Protein AF-A0AA85FGH3-F1 (afdb_monomer_lite)

Sequence (351 aa):
MSTFNAGPANTGAAPYVEIIYIFQISVELTAGKIREMMANAQRAIAQRKFELGLTENGAANGLNFPPGVIPDTETVDKMRRAAQLQAQINARLNSGILSSHSVNSDSRKSKDIPNVIFDEEGKTIDASTGEEIQLTHYTPTLKANLRAKRAQQFKEVLQTTTQKKPQKSSVSTIFFDPRLRVKAASRPKRQLSFHEPGKFVKMAQRMRTKFQLQILQESVAQAVRKTGIASAAKLSTIQPKRSIDETDIPLLEWWDAYILKEGVTSYSTLDELAIHGLPVSAAVNKAWITCLVEHPVKLKPPTDLSKPPEIPLLLTKKERKKLRRQNRQEAQREKQEKVRLGLMPPPEPKR

Radius of gyration: 46.59 Å; chains: 1; bounding box: 88×98×169 Å

pLDDT: mean 73.02, std 18.47, range [30.92, 98.19]

InterPro domains:
  IPR013881 Pre-mRNA-splicing factor 3 domain [PF08572] (175-350)
  IPR027104 U4/U6 small nuclear ribonucleoprotein Prp3 [PTHR14212] (31-350)

Organism: NCBI:txid6188

Secondary structure (DSSP, 8-state):
------------------------------HHHHHHHHHHHHHHHHHHHHHTT--SSS-STT--PPTT----HHHHHHHHHHHHHHHHHHHHHHTTTT-------------PPP-EEE-TT--EEETTT--B----PPP---HHHHHHHHHHHHHHHHHHHHS-----PPP--TT--TT-------PPP----PPPTTHHHHHHHHHHHHHHHHHHHHHHHHHHHHHT-HHHHHHHH--------TT---SS-TTHHHHBPTT--STHHHHHHHHTT--GGGTB-TTT--S-------PPPTT--SS------PPPHHHHHHHHHHHHHHHHHHHHHHHHTTSSPPPPPP-

Structure (mmCIF, N/CA/C/O backbone):
data_AF-A0AA85FGH3-F1
#
_entry.id   AF-A0AA85FGH3-F1
#
loop_
_atom_site.group_PDB
_atom_site.id
_atom_site.type_symbol
_atom_site.label_atom_id
_atom_site.label_alt_id
_atom_site.label_comp_id
_atom_site.label_asym_id
_atom_site.label_entity_id
_atom_site.label_seq_id
_atom_site.pdbx_PDB_ins_code
_atom_site.Cartn_x
_atom_site.Cartn_y
_atom_site.Cartn_z
_atom_site.occupancy
_atom_site.B_iso_or_equiv
_atom_site.auth_seq_id
_atom_site.auth_comp_id
_atom_site.auth_asym_id
_atom_site.auth_atom_id
_atom_site.pdbx_PDB_model_num
ATOM 1 N N . MET A 1 1 ? -26.723 -19.462 -97.811 1.00 38.94 1 MET A N 1
ATOM 2 C CA . MET A 1 1 ? -25.600 -20.385 -98.095 1.00 38.94 1 MET A CA 1
ATOM 3 C C . MET A 1 1 ? -24.595 -20.202 -96.968 1.00 38.94 1 MET A C 1
ATOM 5 O O . MET A 1 1 ? -24.360 -19.057 -96.633 1.00 38.94 1 MET A O 1
ATOM 9 N N . SER A 1 2 ? -23.979 -21.171 -96.307 1.00 40.09 2 SER A N 1
ATOM 10 C CA . SER A 1 2 ? -24.056 -22.631 -96.236 1.00 40.09 2 SER A CA 1
ATOM 11 C C . SER A 1 2 ? -23.051 -23.007 -95.122 1.00 40.09 2 SER A C 1
ATOM 13 O O . SER A 1 2 ? -21.977 -22.421 -95.126 1.00 40.09 2 SER A O 1
ATOM 15 N N . THR A 1 3 ? -23.403 -23.914 -94.194 1.00 40.12 3 THR A N 1
ATOM 16 C CA . THR A 1 3 ? -22.533 -24.925 -93.512 1.00 40.12 3 THR A CA 1
ATOM 17 C C . THR A 1 3 ? -21.157 -24.487 -92.938 1.00 40.12 3 THR A C 1
ATOM 19 O O . THR A 1 3 ? -20.276 -24.093 -93.691 1.00 40.12 3 THR A O 1
ATOM 22 N N . PHE A 1 4 ? -20.908 -24.504 -91.610 1.00 32.88 4 PHE A N 1
ATOM 23 C CA . PHE A 1 4 ? -20.387 -25.649 -90.793 1.00 32.88 4 PHE A CA 1
ATOM 24 C C . PHE A 1 4 ? -19.254 -26.436 -91.507 1.00 32.88 4 PHE A C 1
ATOM 26 O O . PHE A 1 4 ? -19.460 -26.838 -92.641 1.00 32.88 4 PHE A O 1
ATOM 33 N N . ASN A 1 5 ? -18.083 -26.802 -90.961 1.00 34.75 5 ASN A N 1
ATOM 34 C CA . ASN A 1 5 ? -17.530 -26.921 -89.602 1.00 34.75 5 ASN A CA 1
ATOM 35 C C . ASN A 1 5 ? -16.044 -27.364 -89.720 1.00 34.75 5 ASN A C 1
ATOM 37 O O . ASN A 1 5 ? -15.745 -28.064 -90.685 1.00 34.75 5 ASN A O 1
ATOM 41 N N . ALA A 1 6 ? -15.181 -27.052 -88.738 1.00 38.12 6 ALA A N 1
ATOM 42 C CA . ALA A 1 6 ? -14.129 -27.929 -88.162 1.00 38.12 6 ALA A CA 1
ATOM 43 C C . ALA A 1 6 ? -13.087 -27.113 -87.351 1.00 38.12 6 ALA A C 1
ATOM 45 O O . ALA A 1 6 ? -12.357 -26.303 -87.914 1.00 38.12 6 ALA A O 1
ATOM 46 N N . GLY A 1 7 ? -13.014 -27.337 -86.029 1.00 30.92 7 GLY A N 1
ATOM 47 C CA . GLY A 1 7 ? -11.908 -26.893 -85.147 1.00 30.92 7 GLY A CA 1
ATOM 48 C C . GLY A 1 7 ? -10.750 -27.912 -85.120 1.00 30.92 7 GLY A C 1
ATOM 49 O O . GLY A 1 7 ? -10.621 -28.662 -86.087 1.00 30.92 7 GLY A O 1
ATOM 50 N N . PRO A 1 8 ? -9.988 -28.087 -84.011 1.00 51.00 8 PRO A N 1
ATOM 51 C CA . PRO A 1 8 ? -9.833 -27.258 -82.799 1.00 51.00 8 PRO A CA 1
ATOM 52 C C . PRO A 1 8 ? -8.348 -27.074 -82.351 1.00 51.00 8 PRO A C 1
ATOM 54 O O . PRO A 1 8 ? -7.485 -27.848 -82.747 1.00 51.00 8 PRO A O 1
ATOM 57 N N . ALA A 1 9 ? -8.043 -26.130 -81.445 1.00 35.75 9 ALA A N 1
ATOM 58 C CA . ALA A 1 9 ? -6.884 -26.231 -80.531 1.00 35.75 9 ALA A CA 1
ATOM 59 C C . ALA A 1 9 ? -6.948 -25.218 -79.366 1.00 35.75 9 ALA A C 1
ATOM 61 O O . ALA A 1 9 ? -6.673 -24.035 -79.518 1.00 35.75 9 ALA A O 1
ATOM 62 N N . ASN A 1 10 ? -7.337 -25.743 -78.203 1.00 32.22 10 ASN A N 1
ATOM 63 C CA . ASN A 1 10 ? -6.805 -25.514 -76.855 1.00 32.22 10 ASN A CA 1
ATOM 64 C C . ASN A 1 10 ? -5.870 -24.302 -76.608 1.00 32.22 10 ASN A C 1
ATOM 66 O O . ASN A 1 10 ? -4.744 -24.295 -77.089 1.00 32.22 10 ASN A O 1
ATOM 70 N N . THR A 1 11 ? -6.287 -23.355 -75.758 1.00 36.00 11 THR A N 1
ATOM 71 C CA . THR A 1 11 ? -5.511 -22.807 -74.617 1.00 36.00 11 THR A CA 1
ATOM 72 C C . THR A 1 11 ? -6.302 -21.695 -73.911 1.00 36.00 11 THR A C 1
ATOM 74 O O . THR A 1 11 ? -6.827 -20.795 -74.555 1.00 36.00 11 THR A O 1
ATOM 77 N N . GLY A 1 12 ? -6.315 -21.717 -72.573 1.00 31.41 12 GLY A N 1
ATOM 78 C CA . GLY A 1 12 ? -6.372 -20.486 -71.775 1.00 31.41 12 GLY A CA 1
ATOM 79 C C . GLY A 1 12 ? -7.687 -20.117 -71.072 1.00 31.41 12 GLY A C 1
ATOM 80 O O . GLY A 1 12 ? -8.590 -19.557 -71.672 1.00 31.41 12 GLY A O 1
ATOM 81 N N . ALA A 1 13 ? -7.648 -20.270 -69.744 1.00 33.81 13 ALA A N 1
ATOM 82 C CA . ALA A 1 13 ? -8.149 -19.326 -68.736 1.00 33.81 13 ALA A CA 1
ATOM 83 C C . ALA A 1 13 ? -9.645 -19.307 -68.317 1.00 33.81 13 ALA A C 1
ATOM 85 O O . ALA A 1 13 ? -10.524 -18.835 -69.024 1.00 33.81 13 ALA A O 1
ATOM 86 N N . ALA A 1 14 ? -9.813 -19.667 -67.033 1.00 38.19 14 ALA A N 1
ATOM 87 C CA . ALA A 1 14 ? -10.751 -19.165 -66.016 1.00 38.19 14 ALA A CA 1
ATOM 88 C C . ALA A 1 14 ? -12.261 -19.503 -66.116 1.00 38.19 14 ALA A C 1
ATOM 90 O O . ALA A 1 14 ? -12.965 -18.970 -66.970 1.00 38.19 14 ALA A O 1
ATOM 91 N N . PRO A 1 15 ? -12.820 -20.276 -65.157 1.00 40.75 15 PRO A N 1
ATOM 92 C CA . PRO A 1 15 ? -14.265 -20.372 -64.980 1.00 40.75 15 PRO A CA 1
ATOM 93 C C . PRO A 1 15 ? -14.795 -19.188 -64.150 1.00 40.75 15 PRO A C 1
ATOM 95 O O . PRO A 1 15 ? -14.568 -19.103 -62.943 1.00 40.75 15 PRO A O 1
ATOM 98 N N . TYR A 1 16 ? -15.538 -18.287 -64.799 1.00 34.91 16 TYR A N 1
ATOM 99 C CA . TYR A 1 16 ? -16.489 -17.395 -64.130 1.00 34.91 16 TYR A CA 1
ATOM 100 C C . TYR A 1 16 ? -17.710 -18.228 -63.718 1.00 34.91 16 TYR A C 1
ATOM 102 O O . TYR A 1 16 ? -18.455 -18.713 -64.565 1.00 34.91 16 TYR A O 1
ATOM 110 N N . VAL A 1 17 ? -17.880 -18.432 -62.413 1.00 39.91 17 VAL A N 1
ATOM 111 C CA . VAL A 1 17 ? -19.041 -19.105 -61.819 1.00 39.91 17 VAL A CA 1
ATOM 112 C C . VAL A 1 17 ? -20.127 -18.058 -61.573 1.00 39.91 17 VAL A C 1
ATOM 114 O O . VAL A 1 17 ? -19.870 -17.032 -60.943 1.00 39.91 17 VAL A O 1
ATOM 117 N N . GLU A 1 18 ? -21.328 -18.317 -62.091 1.00 37.31 18 GLU A N 1
ATOM 118 C CA . GLU A 1 18 ? -22.526 -17.504 -61.880 1.00 37.31 18 GLU A CA 1
ATOM 119 C C . GLU A 1 18 ? -22.810 -17.276 -60.389 1.00 37.31 18 GLU A C 1
ATOM 121 O O . GLU A 1 18 ? -22.843 -18.196 -59.568 1.00 37.31 18 GLU A O 1
ATOM 126 N N . ILE A 1 19 ? -23.050 -16.010 -60.058 1.00 37.44 19 ILE A N 1
ATOM 127 C CA . ILE A 1 19 ? -23.475 -15.540 -58.745 1.00 37.44 19 ILE A CA 1
ATOM 128 C C . ILE A 1 19 ? -24.936 -15.956 -58.549 1.00 37.44 19 ILE A C 1
ATOM 130 O O . ILE A 1 19 ? -25.859 -15.311 -59.045 1.00 37.44 19 ILE A O 1
ATOM 134 N N . ILE A 1 20 ? -25.151 -17.035 -57.798 1.00 41.88 20 ILE A N 1
ATOM 135 C CA . ILE A 1 20 ? -26.461 -17.375 -57.239 1.00 41.88 20 ILE A CA 1
ATOM 136 C C . ILE A 1 20 ? -26.783 -16.330 -56.162 1.00 41.88 20 ILE A C 1
ATOM 138 O O . ILE A 1 20 ? -26.198 -16.329 -55.078 1.00 41.88 20 ILE A O 1
ATOM 142 N N . TYR A 1 21 ? -27.718 -15.429 -56.466 1.00 37.22 21 TYR A N 1
ATOM 143 C CA . TYR A 1 21 ? -28.326 -14.516 -55.498 1.00 37.22 21 TYR A CA 1
ATOM 144 C C . TYR A 1 21 ? -29.104 -15.324 -54.445 1.00 37.22 21 TYR A C 1
ATOM 146 O O . TYR A 1 21 ? -30.268 -15.676 -54.636 1.00 37.22 21 TYR A O 1
ATOM 154 N N . ILE A 1 22 ? -28.465 -15.619 -53.312 1.00 40.75 22 ILE A N 1
ATOM 155 C CA . ILE A 1 22 ? -29.154 -16.106 -52.114 1.00 40.75 22 ILE A CA 1
ATOM 156 C C . ILE A 1 22 ? -29.816 -14.898 -51.452 1.00 40.75 22 ILE A C 1
ATOM 158 O O . ILE A 1 22 ? -29.156 -14.013 -50.910 1.00 40.75 22 ILE A O 1
ATOM 162 N N . PHE A 1 23 ? -31.143 -14.860 -51.535 1.00 36.50 23 PHE A N 1
ATOM 163 C CA . PHE A 1 23 ? -31.994 -13.878 -50.880 1.00 36.50 23 PHE A CA 1
ATOM 164 C C . PHE A 1 23 ? -31.760 -13.929 -49.362 1.00 36.50 23 PHE A C 1
ATOM 166 O O . PHE A 1 23 ? -32.084 -14.907 -48.687 1.00 36.50 23 PHE A O 1
ATOM 173 N N . GLN A 1 24 ? -31.166 -12.867 -48.828 1.00 37.59 24 GLN A N 1
ATOM 174 C CA . GLN A 1 24 ? -30.971 -12.652 -47.404 1.00 37.59 24 GLN A CA 1
ATOM 175 C C . GLN A 1 24 ? -32.332 -12.415 -46.736 1.00 37.59 24 GLN A C 1
ATOM 177 O O . GLN A 1 24 ? -32.881 -11.318 -46.803 1.00 37.59 24 GLN A O 1
ATOM 182 N N . ILE A 1 25 ? -32.892 -13.436 -46.083 1.00 41.91 25 ILE A N 1
ATOM 183 C CA . ILE A 1 25 ? -34.036 -13.259 -45.179 1.00 41.91 25 ILE A CA 1
ATOM 184 C C . ILE A 1 25 ? -33.485 -12.770 -43.839 1.00 41.91 25 ILE A C 1
ATOM 186 O O . ILE A 1 25 ? -33.272 -13.534 -42.898 1.00 41.91 25 ILE A O 1
ATOM 190 N N . SER A 1 26 ? -33.238 -11.466 -43.756 1.00 44.19 26 SER A N 1
ATOM 191 C CA . SER A 1 26 ? -33.216 -10.771 -42.474 1.00 44.19 26 SER A CA 1
ATOM 192 C C . SER A 1 26 ? -34.650 -10.769 -41.948 1.00 44.19 26 SER A C 1
ATOM 194 O O . SER A 1 26 ? -35.503 -10.060 -42.478 1.00 44.19 26 SER A O 1
ATOM 196 N N . VAL A 1 27 ? -34.947 -11.577 -40.928 1.00 53.78 27 VAL A N 1
ATOM 197 C CA . VAL A 1 27 ? -36.191 -11.421 -40.163 1.00 53.78 27 VAL A CA 1
ATOM 198 C C . VAL A 1 27 ? -36.050 -10.131 -39.365 1.00 53.78 27 VAL A C 1
ATOM 200 O O . VAL A 1 27 ? -35.594 -10.134 -38.223 1.00 53.78 27 VAL A O 1
ATOM 203 N N . GLU A 1 28 ? -36.383 -9.003 -39.986 1.00 55.41 28 GLU A N 1
ATOM 204 C CA . GLU A 1 28 ? -36.563 -7.765 -39.247 1.00 55.41 28 GLU A CA 1
ATOM 205 C C . GLU A 1 28 ? -37.716 -7.976 -38.265 1.00 55.41 28 GLU A C 1
ATOM 207 O O . GLU A 1 28 ? -38.860 -8.227 -38.656 1.00 55.41 28 GLU A O 1
ATOM 212 N N . LEU A 1 29 ? -37.411 -7.928 -36.965 1.00 61.28 29 LEU A N 1
ATOM 213 C CA . LEU A 1 29 ? -38.432 -7.939 -35.927 1.00 61.28 29 LEU A CA 1
ATOM 214 C C . LEU A 1 29 ? -39.360 -6.749 -36.178 1.00 61.28 29 LEU A C 1
ATOM 216 O O . LEU A 1 29 ? -39.000 -5.600 -35.934 1.00 61.28 29 LEU A O 1
ATOM 220 N N . THR A 1 30 ? -40.573 -7.027 -36.650 1.00 76.19 30 THR A N 1
ATOM 221 C CA . THR A 1 30 ? -41.584 -5.998 -36.883 1.00 76.19 30 THR A CA 1
ATOM 222 C C . THR A 1 30 ? -41.783 -5.191 -35.600 1.00 76.19 30 THR A C 1
ATOM 224 O O . THR A 1 30 ? -41.861 -5.764 -34.510 1.00 76.19 30 THR A O 1
ATOM 227 N N . ALA A 1 31 ? -41.923 -3.867 -35.702 1.00 66.62 31 ALA A N 1
ATOM 228 C CA . ALA A 1 31 ? -42.077 -2.973 -34.547 1.00 66.62 31 ALA A CA 1
ATOM 229 C C . ALA A 1 31 ? -43.183 -3.415 -33.561 1.00 66.62 31 ALA A C 1
ATOM 231 O O . ALA A 1 31 ? -43.092 -3.168 -32.359 1.00 66.62 31 ALA A O 1
ATOM 232 N N . GLY A 1 32 ? -44.213 -4.121 -34.049 1.00 77.81 32 GLY A N 1
ATOM 233 C CA . GLY A 1 32 ? -45.235 -4.761 -33.216 1.00 77.81 32 GLY A CA 1
ATOM 234 C C . GLY A 1 32 ? -44.683 -5.837 -32.274 1.00 77.81 32 GLY A C 1
ATOM 235 O O . GLY A 1 32 ? -45.009 -5.824 -31.090 1.00 77.81 32 GLY A O 1
ATOM 236 N N . LYS A 1 33 ? -43.788 -6.706 -32.758 1.00 77.19 33 LYS A N 1
ATOM 237 C CA . LYS A 1 33 ? -43.152 -7.764 -31.960 1.00 77.19 33 LYS A CA 1
ATOM 238 C C . LYS A 1 33 ? -42.194 -7.190 -30.918 1.00 77.19 33 LYS A C 1
ATOM 240 O O . LYS A 1 33 ? -42.130 -7.690 -29.799 1.00 77.19 33 LYS A O 1
ATOM 245 N N . ILE A 1 34 ? -41.510 -6.094 -31.250 1.00 71.81 34 ILE A N 1
ATOM 246 C CA . ILE A 1 34 ? -40.644 -5.366 -30.311 1.00 71.81 34 ILE A CA 1
ATOM 247 C C . ILE A 1 34 ? -41.481 -4.724 -29.198 1.00 71.81 34 ILE A C 1
ATOM 249 O O . ILE A 1 34 ? -41.128 -4.844 -28.026 1.00 71.81 34 ILE A O 1
ATOM 253 N N . ARG A 1 35 ? -42.622 -4.103 -29.532 1.00 79.00 35 ARG A N 1
ATOM 254 C CA . ARG A 1 35 ? -43.556 -3.553 -28.533 1.00 79.00 35 ARG A CA 1
ATOM 255 C C . ARG A 1 35 ? -44.129 -4.631 -27.619 1.00 79.00 35 ARG A C 1
ATOM 257 O O . ARG A 1 35 ? -44.173 -4.430 -26.410 1.00 79.00 35 ARG A O 1
ATOM 264 N N . GLU A 1 36 ? -44.515 -5.776 -28.174 1.00 84.31 36 GLU A N 1
ATOM 265 C CA . GLU A 1 36 ? -45.003 -6.923 -27.401 1.00 84.31 36 GLU A CA 1
ATOM 266 C C . GLU A 1 36 ? -43.921 -7.457 -26.447 1.00 84.31 36 GLU A C 1
ATOM 268 O O . GLU A 1 36 ? -44.176 -7.682 -25.263 1.00 84.31 36 GLU A O 1
ATOM 273 N N . MET A 1 37 ? -42.685 -7.588 -26.935 1.00 76.62 37 MET A N 1
ATOM 274 C CA . MET A 1 37 ? -41.552 -8.037 -26.129 1.00 76.62 37 MET A CA 1
ATOM 275 C C . MET A 1 37 ? -41.206 -7.034 -25.021 1.00 76.62 37 MET A C 1
ATOM 277 O O . MET A 1 37 ? -40.972 -7.444 -23.885 1.00 76.62 37 MET A O 1
ATOM 281 N N . MET A 1 38 ? -41.239 -5.728 -25.308 1.00 76.38 38 MET A N 1
ATOM 282 C CA . MET A 1 38 ? -41.026 -4.686 -24.300 1.00 76.38 38 MET A CA 1
ATOM 283 C C . MET A 1 38 ? -42.148 -4.645 -23.260 1.00 76.38 38 MET A C 1
ATOM 285 O O . MET A 1 38 ? -41.859 -4.532 -22.071 1.00 76.38 38 MET A O 1
ATOM 289 N N . ALA A 1 39 ? -43.408 -4.818 -23.663 1.00 85.50 39 ALA A N 1
ATOM 290 C CA . ALA A 1 39 ? -44.536 -4.889 -22.735 1.00 85.50 39 ALA A CA 1
ATOM 291 C C . ALA A 1 39 ? -44.447 -6.122 -21.817 1.00 85.50 39 ALA A C 1
ATOM 293 O O . ALA A 1 39 ? -44.682 -6.024 -20.611 1.00 85.50 39 ALA A O 1
ATOM 294 N N . ASN A 1 40 ? -44.047 -7.277 -22.356 1.00 85.50 40 ASN A N 1
ATOM 295 C CA . ASN A 1 40 ? -43.829 -8.486 -21.560 1.00 85.50 40 ASN A CA 1
ATOM 296 C C . ASN A 1 40 ? -42.622 -8.348 -20.621 1.00 85.50 40 ASN A C 1
ATOM 298 O O . ASN A 1 40 ? -42.700 -8.765 -19.465 1.00 85.50 40 ASN A O 1
ATOM 302 N N . ALA A 1 41 ? -41.542 -7.699 -21.065 1.00 76.69 41 ALA A N 1
ATOM 303 C CA . ALA A 1 41 ? -40.397 -7.384 -20.214 1.00 76.69 41 ALA A CA 1
ATOM 304 C C . ALA A 1 41 ? -40.782 -6.426 -19.072 1.00 76.69 41 ALA A C 1
ATOM 306 O O . ALA A 1 41 ? -40.414 -6.663 -17.924 1.00 76.69 41 ALA A O 1
ATOM 307 N N . GLN A 1 42 ? -41.584 -5.394 -19.351 1.00 77.56 42 GLN A N 1
ATOM 308 C CA . GLN A 1 42 ? -42.101 -4.471 -18.337 1.00 77.56 42 GLN A CA 1
ATOM 309 C C . GLN A 1 42 ? -43.000 -5.182 -17.318 1.00 77.56 42 GLN A C 1
ATOM 311 O O . GLN A 1 42 ? -42.839 -4.968 -16.117 1.00 77.56 42 GLN A O 1
ATOM 316 N N . ARG A 1 43 ? -43.885 -6.087 -17.762 1.00 83.19 43 ARG A N 1
ATOM 317 C CA . ARG A 1 43 ? -44.702 -6.921 -16.861 1.00 83.19 43 ARG A CA 1
ATOM 318 C C . ARG A 1 43 ? -43.848 -7.834 -15.983 1.00 83.19 43 ARG A C 1
ATOM 320 O O . ARG A 1 43 ? -44.096 -7.912 -14.784 1.00 83.19 43 ARG A O 1
ATOM 327 N N . ALA A 1 44 ? -42.823 -8.475 -16.544 1.00 78.12 44 ALA A N 1
ATOM 328 C CA . ALA A 1 44 ? -41.906 -9.319 -15.780 1.00 78.12 44 ALA A CA 1
ATOM 329 C C . ALA A 1 44 ? -41.104 -8.508 -14.746 1.00 78.12 44 ALA A C 1
ATOM 331 O O . ALA A 1 44 ? -40.909 -8.957 -13.618 1.00 78.12 44 ALA A O 1
ATOM 332 N N . ILE A 1 45 ? -40.682 -7.287 -15.095 1.00 72.25 45 ILE A N 1
ATOM 333 C CA . ILE A 1 45 ? -40.017 -6.368 -14.162 1.00 72.25 45 ILE A CA 1
ATOM 334 C C . ILE A 1 45 ? -40.982 -5.925 -13.057 1.00 72.25 45 ILE A C 1
ATOM 336 O O . ILE A 1 45 ? -40.578 -5.884 -11.899 1.00 72.25 45 ILE A O 1
ATOM 340 N N . ALA A 1 46 ? -42.244 -5.634 -13.378 1.00 74.38 46 ALA A N 1
ATOM 341 C CA . ALA A 1 46 ? -43.252 -5.247 -12.392 1.00 74.38 46 ALA A CA 1
ATOM 342 C C . ALA A 1 46 ? -43.559 -6.387 -11.405 1.00 74.38 46 ALA A C 1
ATOM 344 O O . ALA A 1 46 ? -43.560 -6.169 -10.195 1.00 74.38 46 ALA A O 1
ATOM 345 N N . GLN A 1 47 ? -43.720 -7.618 -11.904 1.00 77.50 47 GLN A N 1
ATOM 346 C CA . GLN A 1 47 ? -43.888 -8.812 -11.067 1.00 77.50 47 GLN A CA 1
ATOM 347 C C . GLN A 1 47 ? -42.672 -9.037 -10.162 1.00 77.50 47 GLN A C 1
ATOM 349 O O . GLN A 1 47 ? -42.818 -9.246 -8.961 1.00 77.50 47 GLN A O 1
ATOM 354 N N . ARG A 1 48 ? -41.459 -8.888 -10.703 1.00 67.94 48 ARG A N 1
ATOM 355 C CA . ARG A 1 48 ? -40.220 -9.047 -9.933 1.00 67.94 48 ARG A CA 1
ATOM 356 C C . ARG A 1 48 ? -40.005 -7.926 -8.912 1.00 67.94 48 ARG A C 1
ATOM 358 O O . ARG A 1 48 ? -39.491 -8.181 -7.828 1.00 67.94 48 ARG A O 1
ATOM 365 N N . LYS A 1 49 ? -40.418 -6.691 -9.217 1.00 67.12 49 LYS A N 1
ATOM 366 C CA . LYS A 1 49 ? -40.449 -5.572 -8.258 1.00 67.12 49 LYS A CA 1
ATOM 367 C C . LYS A 1 49 ? -41.437 -5.832 -7.119 1.00 67.12 49 LYS A C 1
ATOM 369 O O . LYS A 1 49 ? -41.110 -5.534 -5.974 1.00 67.12 49 LYS A O 1
ATOM 374 N N . PHE A 1 50 ? -42.594 -6.425 -7.418 1.00 69.88 50 PHE A N 1
ATOM 375 C CA . PHE A 1 50 ? -43.581 -6.833 -6.418 1.00 69.88 50 PHE A CA 1
ATOM 376 C C . PHE A 1 50 ? -43.047 -7.950 -5.505 1.00 69.88 50 PHE A C 1
ATOM 378 O O . PHE A 1 50 ? -43.113 -7.821 -4.286 1.00 69.88 50 PHE A O 1
ATOM 385 N N . GLU A 1 51 ? -42.415 -8.986 -6.067 1.00 65.88 51 GLU A N 1
ATOM 386 C CA . GLU A 1 51 ? -41.747 -10.055 -5.298 1.00 65.88 51 GLU A CA 1
ATOM 387 C C . GLU A 1 51 ? -40.599 -9.536 -4.413 1.00 65.88 51 GLU A C 1
ATOM 389 O O . GLU A 1 51 ? -40.319 -10.091 -3.348 1.00 65.88 51 GLU A O 1
ATOM 394 N N . LEU A 1 52 ? -39.938 -8.455 -4.839 1.00 57.75 52 LEU A N 1
ATOM 395 C CA . LEU A 1 52 ? -38.878 -7.773 -4.091 1.00 57.75 52 LEU A CA 1
ATOM 396 C C . LEU A 1 52 ? -39.400 -6.676 -3.142 1.00 57.75 52 LEU A C 1
ATOM 398 O O . LEU A 1 52 ? -38.599 -6.078 -2.425 1.00 57.75 52 LEU A O 1
ATOM 402 N N . GLY A 1 53 ? -40.715 -6.431 -3.096 1.00 53.06 53 GLY A N 1
ATOM 403 C CA . GLY A 1 53 ? -41.357 -5.501 -2.160 1.00 53.06 53 GLY A CA 1
ATOM 404 C C . GLY A 1 53 ? -41.130 -4.009 -2.443 1.00 53.06 53 GLY A C 1
ATOM 405 O O . GLY A 1 53 ? -41.240 -3.199 -1.526 1.00 53.06 53 GLY A O 1
ATOM 406 N N . LEU A 1 54 ? -40.805 -3.632 -3.684 1.00 55.66 54 LEU A N 1
ATOM 407 C CA . LEU A 1 54 ? -40.589 -2.242 -4.106 1.00 55.66 54 LEU A CA 1
ATOM 408 C C . LEU A 1 54 ? -41.866 -1.697 -4.765 1.00 55.66 54 LEU A C 1
ATOM 410 O O . LEU A 1 54 ? -42.094 -1.909 -5.956 1.00 55.66 54 LEU A O 1
ATOM 414 N N . THR A 1 55 ? -42.710 -1.015 -3.991 1.00 52.53 55 THR A N 1
ATOM 415 C CA . THR A 1 55 ? -43.899 -0.311 -4.498 1.00 52.53 55 THR A CA 1
ATOM 416 C C . THR A 1 55 ? -43.528 1.068 -5.058 1.00 52.53 55 THR A C 1
ATOM 418 O O . THR A 1 55 ? -42.553 1.685 -4.637 1.00 52.53 55 THR A O 1
ATOM 421 N N . GLU A 1 56 ? -44.303 1.565 -6.030 1.00 49.66 56 GLU A N 1
ATOM 422 C CA . GLU A 1 56 ? -44.013 2.813 -6.767 1.00 49.66 56 GLU A CA 1
ATOM 423 C C . GLU A 1 56 ? -44.218 4.104 -5.959 1.00 49.66 56 GLU A C 1
ATOM 425 O O . GLU A 1 56 ? -43.840 5.181 -6.406 1.00 49.66 56 GLU A O 1
ATOM 430 N N . ASN A 1 57 ? -44.719 3.997 -4.732 1.00 46.72 57 ASN A N 1
ATOM 431 C CA . ASN A 1 57 ? -44.694 5.080 -3.760 1.00 46.72 57 ASN A CA 1
ATOM 432 C C . ASN A 1 57 ? -43.720 4.670 -2.664 1.00 46.72 57 ASN A C 1
ATOM 434 O O . ASN A 1 57 ? -43.984 3.684 -1.980 1.00 46.72 57 ASN A O 1
ATOM 438 N N . GLY A 1 58 ? -42.602 5.397 -2.543 1.00 43.88 58 GLY A N 1
ATOM 439 C CA . GLY A 1 58 ? -41.474 5.155 -1.633 1.00 43.88 58 GLY A CA 1
ATOM 440 C C . GLY A 1 58 ? -41.841 5.120 -0.147 1.00 43.88 58 GLY A C 1
ATOM 441 O O . GLY A 1 58 ? -41.432 5.975 0.631 1.00 43.88 58 GLY A O 1
ATOM 442 N N . ALA A 1 59 ? -42.611 4.115 0.246 1.00 42.97 59 ALA A N 1
ATOM 443 C CA . ALA A 1 59 ? -43.061 3.845 1.594 1.00 42.97 59 ALA A CA 1
ATOM 444 C C . ALA A 1 59 ? -43.290 2.334 1.725 1.00 42.97 59 ALA A C 1
ATOM 446 O O . ALA A 1 59 ? -44.405 1.833 1.595 1.00 42.97 59 ALA A O 1
ATOM 447 N N . ALA A 1 60 ? -42.211 1.601 1.993 1.00 39.16 60 ALA A N 1
ATOM 448 C CA . ALA A 1 60 ? -42.289 0.233 2.481 1.00 39.16 60 ALA A CA 1
ATOM 449 C C . ALA A 1 60 ? -41.276 0.037 3.616 1.00 39.16 60 ALA A C 1
ATOM 451 O O . ALA A 1 60 ? -40.070 0.192 3.437 1.00 39.16 60 ALA A O 1
ATOM 452 N N . ASN A 1 61 ? -41.802 -0.295 4.797 1.00 42.97 61 ASN A N 1
ATOM 453 C CA . ASN A 1 61 ? -41.107 -0.942 5.911 1.00 42.97 61 ASN A CA 1
ATOM 454 C C . ASN A 1 61 ? -39.697 -0.426 6.243 1.00 42.97 61 ASN A C 1
ATOM 456 O O . ASN A 1 61 ? -38.722 -1.168 6.176 1.00 42.97 61 ASN A O 1
ATOM 460 N N . GLY A 1 62 ? -39.600 0.832 6.679 1.00 46.53 62 GLY A N 1
ATOM 461 C CA . GLY A 1 62 ? -38.476 1.306 7.499 1.00 46.53 62 GLY A CA 1
ATOM 462 C C . GLY A 1 62 ? -37.089 1.295 6.846 1.00 46.53 62 GLY A C 1
ATOM 463 O O . GLY A 1 62 ? -36.100 1.482 7.552 1.00 46.53 62 GLY A O 1
ATOM 464 N N . LEU A 1 63 ? -36.991 1.106 5.530 1.00 45.84 63 LEU A N 1
ATOM 465 C CA . LEU A 1 63 ? -35.735 1.198 4.792 1.00 45.84 63 LEU A CA 1
ATOM 466 C C . LEU A 1 63 ? -35.750 2.477 3.956 1.00 45.84 63 LEU A C 1
ATOM 468 O O . LEU A 1 63 ? -36.302 2.534 2.861 1.00 45.84 63 LEU A O 1
ATOM 472 N N . ASN A 1 64 ? -35.177 3.531 4.534 1.00 46.41 64 ASN A N 1
ATOM 473 C CA . ASN A 1 64 ? -35.079 4.847 3.919 1.00 46.41 64 ASN A CA 1
ATOM 474 C C . ASN A 1 64 ? -33.884 4.851 2.949 1.00 46.41 64 ASN A C 1
ATOM 476 O O . ASN A 1 64 ? -32.733 4.925 3.384 1.00 46.41 64 ASN A O 1
ATOM 480 N N . PHE A 1 65 ? -34.140 4.720 1.648 1.00 45.94 65 PHE A N 1
ATOM 481 C CA . PHE A 1 65 ? -33.110 4.853 0.615 1.00 45.94 65 PHE A CA 1
ATOM 482 C C . PHE A 1 65 ? -33.039 6.315 0.143 1.00 45.94 65 PHE A C 1
ATOM 484 O O . PHE A 1 65 ? -34.086 6.904 -0.130 1.00 45.94 65 PHE A O 1
ATOM 491 N N . PRO A 1 66 ? -31.845 6.924 0.013 1.00 46.88 66 PRO A N 1
ATOM 492 C CA . PRO A 1 66 ? -31.721 8.220 -0.644 1.00 46.88 66 PRO A CA 1
ATOM 493 C C . PRO A 1 66 ? -32.094 8.087 -2.134 1.00 46.88 66 PRO A C 1
ATOM 495 O O . PRO A 1 66 ? -31.720 7.095 -2.771 1.00 46.88 66 PRO A O 1
ATOM 498 N N . PRO A 1 67 ? -32.830 9.053 -2.711 1.00 42.94 67 PRO A N 1
ATOM 499 C CA . PRO A 1 67 ? -33.279 8.963 -4.096 1.00 42.94 67 PRO A CA 1
ATOM 500 C C . PRO A 1 67 ? -32.081 8.969 -5.062 1.00 42.94 67 PRO A C 1
ATOM 502 O O . PRO A 1 67 ? -31.196 9.813 -4.947 1.00 42.94 67 PRO A O 1
ATOM 505 N N . GLY A 1 68 ? -32.063 8.032 -6.020 1.00 52.81 68 GLY A N 1
ATOM 506 C CA . GLY A 1 68 ? -31.104 8.002 -7.138 1.00 52.81 68 GLY A CA 1
ATOM 507 C C . GLY A 1 68 ? -30.039 6.896 -7.120 1.00 52.81 68 GLY A C 1
ATOM 508 O O . GLY A 1 68 ? -29.229 6.837 -8.040 1.00 52.81 68 GLY A O 1
ATOM 509 N N . VAL A 1 69 ? -30.028 5.999 -6.129 1.00 52.31 69 VAL A N 1
ATOM 510 C CA . VAL A 1 69 ? -29.043 4.902 -6.056 1.00 52.31 69 VAL A CA 1
ATOM 511 C C . VAL A 1 69 ? -29.674 3.587 -6.517 1.00 52.31 69 VAL A C 1
ATOM 513 O O . VAL A 1 69 ? -30.633 3.119 -5.910 1.00 52.31 69 VAL A O 1
ATOM 516 N N . ILE A 1 70 ? -29.127 2.974 -7.572 1.00 57.09 70 ILE A N 1
ATOM 517 C CA . ILE A 1 70 ? -29.426 1.583 -7.946 1.00 57.09 70 ILE A CA 1
ATOM 518 C C . ILE A 1 70 ? -28.618 0.696 -6.987 1.00 57.09 70 ILE A C 1
ATOM 520 O O . ILE A 1 70 ? -27.389 0.748 -7.030 1.00 57.09 70 ILE A O 1
ATOM 524 N N . PRO A 1 71 ? -29.249 -0.062 -6.076 1.00 55.47 71 PRO A N 1
ATOM 525 C CA . PRO A 1 71 ? -28.505 -0.797 -5.066 1.00 55.47 71 PRO A CA 1
ATOM 526 C C . PRO A 1 71 ? -27.903 -2.075 -5.664 1.00 55.47 71 PRO A C 1
ATOM 528 O O . PRO A 1 71 ? -28.621 -2.921 -6.199 1.00 55.47 71 PRO A O 1
ATOM 531 N N . ASP A 1 72 ? -26.584 -2.238 -5.531 1.00 62.91 72 ASP A N 1
ATOM 532 C CA . ASP A 1 72 ? -25.885 -3.494 -5.821 1.00 62.91 72 ASP A CA 1
ATOM 533 C C . ASP A 1 72 ? -26.506 -4.646 -5.018 1.00 62.91 72 ASP A C 1
ATOM 535 O O . ASP A 1 72 ? -26.877 -4.471 -3.852 1.00 62.91 72 ASP A O 1
ATOM 539 N N . THR A 1 73 ? -26.560 -5.852 -5.589 1.00 72.75 73 THR A N 1
ATOM 540 C CA . THR A 1 73 ? -27.175 -7.036 -4.952 1.00 72.75 73 THR A CA 1
ATOM 541 C C . THR A 1 73 ? -26.612 -7.310 -3.555 1.00 72.75 73 THR A C 1
ATOM 543 O O . THR A 1 73 ? -27.344 -7.668 -2.634 1.00 72.75 73 THR A O 1
ATOM 546 N N . GLU A 1 74 ? -25.319 -7.049 -3.353 1.00 72.19 74 GLU A N 1
ATOM 547 C CA . GLU A 1 74 ? -24.675 -7.185 -2.048 1.00 72.19 74 GLU A CA 1
ATOM 548 C C . GLU A 1 74 ? -25.165 -6.179 -1.003 1.00 72.19 74 GLU A C 1
ATOM 550 O O . GLU A 1 74 ? -25.180 -6.488 0.190 1.00 72.19 74 GLU A O 1
ATOM 555 N N . THR A 1 75 ? -25.523 -4.962 -1.416 1.00 74.19 75 THR A N 1
ATOM 556 C CA . THR A 1 75 ? -26.006 -3.918 -0.501 1.00 74.19 75 THR A CA 1
ATOM 557 C C . THR A 1 75 ? -27.407 -4.248 -0.002 1.00 74.19 75 THR A C 1
ATOM 559 O O . THR A 1 75 ? -27.674 -4.121 1.195 1.00 74.19 75 THR A O 1
ATOM 562 N N . VAL A 1 76 ? -28.250 -4.798 -0.880 1.00 74.38 76 VAL A N 1
ATOM 563 C CA . VAL A 1 76 ? -29.586 -5.301 -0.538 1.00 74.38 76 VAL A CA 1
ATOM 564 C C . VAL A 1 76 ? -29.485 -6.482 0.430 1.00 74.38 76 VAL A C 1
ATOM 566 O O . VAL A 1 76 ? -30.169 -6.501 1.454 1.00 74.38 76 VAL A O 1
ATOM 569 N N . ASP A 1 77 ? -28.574 -7.428 0.186 1.00 77.12 77 ASP A N 1
ATOM 570 C CA . ASP A 1 77 ? -28.371 -8.582 1.069 1.00 77.12 77 ASP A CA 1
ATOM 571 C C . ASP A 1 77 ? -27.796 -8.197 2.440 1.00 77.12 77 ASP A C 1
ATOM 573 O O . ASP A 1 77 ? -28.202 -8.747 3.471 1.00 77.12 77 ASP A O 1
ATOM 577 N N . LYS A 1 78 ? -26.866 -7.233 2.484 1.00 80.62 78 LYS A N 1
ATOM 578 C CA . LYS A 1 78 ? -26.325 -6.687 3.741 1.00 80.62 78 LYS A CA 1
ATOM 579 C C . LYS A 1 78 ? -27.420 -5.973 4.537 1.00 80.62 78 LYS A C 1
ATOM 581 O O . LYS A 1 78 ? -27.524 -6.194 5.743 1.00 80.62 78 LYS A O 1
ATOM 586 N N . MET A 1 79 ? -28.277 -5.200 3.872 1.00 73.38 79 MET A N 1
ATOM 587 C CA . MET A 1 79 ? -29.401 -4.507 4.503 1.00 73.38 79 MET A CA 1
ATOM 588 C C . MET A 1 79 ? -30.474 -5.485 5.003 1.00 73.38 79 MET A C 1
ATOM 590 O O . MET A 1 79 ? -30.971 -5.333 6.118 1.00 73.38 79 MET A O 1
ATOM 594 N N . ARG A 1 80 ? -30.751 -6.560 4.254 1.00 82.81 80 ARG A N 1
ATOM 595 C CA . ARG A 1 80 ? -31.665 -7.638 4.666 1.00 82.81 80 ARG A CA 1
ATOM 596 C C . ARG A 1 80 ? -31.164 -8.375 5.906 1.00 82.81 80 ARG A C 1
ATOM 598 O O . ARG A 1 80 ? -31.938 -8.616 6.829 1.00 82.81 80 ARG A O 1
ATOM 605 N N . ARG A 1 81 ? -29.865 -8.693 5.962 1.00 82.19 81 ARG A N 1
ATOM 606 C CA . ARG A 1 81 ? -29.243 -9.309 7.150 1.00 82.19 81 ARG A CA 1
ATOM 607 C C . ARG A 1 81 ? -29.232 -8.362 8.345 1.00 82.19 81 ARG A C 1
ATOM 609 O O . ARG A 1 81 ? -29.489 -8.813 9.456 1.00 82.19 81 ARG A O 1
ATOM 616 N N . ALA A 1 82 ? -28.973 -7.072 8.131 1.00 76.38 82 ALA A N 1
ATOM 617 C CA . ALA A 1 82 ? -29.019 -6.068 9.192 1.00 76.38 82 ALA A CA 1
ATOM 618 C C . ALA A 1 82 ? -30.437 -5.916 9.768 1.00 76.38 82 ALA A C 1
ATOM 620 O O . ALA A 1 82 ? -30.610 -5.967 10.984 1.00 76.38 82 ALA A O 1
ATOM 621 N N . ALA A 1 83 ? -31.459 -5.840 8.910 1.00 81.19 83 ALA A N 1
ATOM 622 C CA . ALA A 1 83 ? -32.859 -5.791 9.326 1.00 81.19 83 ALA A CA 1
ATOM 623 C C . ALA A 1 83 ? -33.290 -7.071 10.062 1.00 81.19 83 ALA A C 1
ATOM 625 O O . ALA A 1 83 ? -33.956 -6.995 11.093 1.00 81.19 83 ALA A O 1
ATOM 626 N N . GLN A 1 84 ? -32.857 -8.247 9.593 1.00 86.94 84 GLN A N 1
ATOM 627 C CA . GLN A 1 84 ? -33.124 -9.520 10.266 1.00 86.94 84 GLN A CA 1
ATOM 628 C C . GLN A 1 84 ? -32.455 -9.592 11.645 1.00 86.94 84 GLN A C 1
ATOM 630 O O . GLN A 1 84 ? -33.072 -10.066 12.596 1.00 86.94 84 GLN A O 1
ATOM 635 N N . LEU A 1 85 ? -31.228 -9.079 11.780 1.00 79.19 85 LEU A N 1
ATOM 636 C CA . LEU A 1 85 ? -30.525 -8.999 13.061 1.00 79.19 85 LEU A CA 1
ATOM 637 C C . LEU A 1 85 ? -31.243 -8.046 14.027 1.00 79.19 85 LEU A C 1
ATOM 639 O O . LEU A 1 85 ? -31.420 -8.369 15.197 1.00 79.19 85 LEU A O 1
ATOM 643 N N . GLN A 1 86 ? -31.714 -6.901 13.534 1.00 75.94 86 GLN A N 1
ATOM 644 C CA . GLN A 1 86 ? -32.454 -5.929 14.335 1.00 75.94 86 GLN A CA 1
ATOM 645 C C . GLN A 1 86 ? -33.822 -6.469 14.775 1.00 75.94 86 GLN A C 1
ATOM 647 O O . GLN A 1 86 ? -34.197 -6.331 15.939 1.00 75.94 86 GLN A O 1
ATOM 652 N N . ALA A 1 87 ? -34.529 -7.173 13.888 1.00 80.88 87 ALA A N 1
ATOM 653 C CA . ALA A 1 87 ? -35.756 -7.887 14.221 1.00 80.88 87 ALA A CA 1
ATOM 654 C C . ALA A 1 87 ? -35.504 -9.014 15.237 1.00 80.88 87 ALA A C 1
ATOM 656 O O . ALA A 1 87 ? -36.300 -9.203 16.152 1.00 80.88 87 ALA A O 1
ATOM 657 N N . GLN A 1 88 ? -34.376 -9.724 15.134 1.00 81.94 88 GLN A N 1
ATOM 658 C CA . GLN A 1 88 ? -33.990 -10.765 16.086 1.00 81.94 88 GLN A CA 1
ATOM 659 C C . GLN A 1 88 ? -33.636 -10.187 17.464 1.00 81.94 88 GLN A C 1
ATOM 661 O O . GLN A 1 88 ? -33.996 -10.783 18.478 1.00 81.94 88 GLN A O 1
ATOM 666 N N . ILE A 1 89 ? -32.983 -9.021 17.516 1.00 72.44 89 ILE A N 1
ATOM 667 C CA . ILE A 1 89 ? -32.717 -8.282 18.759 1.00 72.44 89 ILE A CA 1
ATOM 668 C C . ILE A 1 89 ? -34.036 -7.838 19.398 1.00 72.44 89 ILE A C 1
ATOM 670 O O . ILE A 1 89 ? -34.247 -8.091 20.580 1.00 72.44 89 ILE A O 1
ATOM 674 N N . ASN A 1 90 ? -34.956 -7.265 18.621 1.00 75.75 90 ASN A N 1
ATOM 675 C CA . ASN A 1 90 ? -36.264 -6.841 19.122 1.00 75.75 90 ASN A CA 1
ATOM 676 C C . ASN A 1 90 ? -37.122 -8.031 19.581 1.00 75.75 90 ASN A C 1
ATOM 678 O O . ASN A 1 90 ? -37.760 -7.963 20.627 1.00 75.75 90 ASN A O 1
ATOM 682 N N . ALA A 1 91 ? -37.085 -9.158 18.866 1.00 76.88 91 ALA A N 1
ATOM 683 C CA . ALA A 1 91 ? -37.761 -10.387 19.277 1.00 76.88 91 ALA A CA 1
ATOM 684 C C . ALA A 1 91 ? -37.163 -10.971 20.568 1.00 76.88 91 ALA A C 1
ATOM 686 O O . ALA A 1 91 ? -37.906 -11.442 21.422 1.00 76.88 91 ALA A O 1
ATOM 687 N N . ARG A 1 92 ? -35.835 -10.899 20.750 1.00 70.50 92 ARG A N 1
ATOM 688 C CA . ARG A 1 92 ? -35.144 -11.317 21.986 1.00 70.50 92 ARG A CA 1
ATOM 689 C C . ARG A 1 92 ? -35.394 -10.369 23.163 1.00 70.50 92 ARG A C 1
ATOM 691 O O . ARG A 1 92 ? -35.410 -10.827 24.302 1.00 70.50 92 ARG A O 1
ATOM 698 N N . LEU A 1 93 ? -35.596 -9.077 22.898 1.00 66.50 93 LEU A N 1
ATOM 699 C CA . LEU A 1 93 ? -36.013 -8.089 23.897 1.00 66.50 93 LEU A CA 1
ATOM 700 C C . LEU A 1 93 ? -37.468 -8.318 24.329 1.00 66.50 93 LEU A C 1
ATOM 702 O O . LEU A 1 93 ? -37.758 -8.298 25.521 1.00 66.50 93 LEU A O 1
ATOM 706 N N . ASN A 1 94 ? -38.357 -8.629 23.382 1.00 67.38 94 ASN A N 1
ATOM 707 C CA . ASN A 1 94 ? -39.768 -8.911 23.656 1.00 67.38 94 ASN A CA 1
ATOM 708 C C . ASN A 1 94 ? -40.002 -10.308 24.260 1.00 67.38 94 ASN A C 1
ATOM 710 O O . ASN A 1 94 ? -40.989 -10.508 24.959 1.00 67.38 94 ASN A O 1
ATOM 714 N N . SER A 1 95 ? -39.093 -11.271 24.052 1.00 66.25 95 SER A N 1
ATOM 715 C CA . SER A 1 95 ? -39.192 -12.625 24.620 1.00 66.25 95 SER A CA 1
ATOM 716 C C . SER A 1 95 ? -38.782 -12.723 26.099 1.00 66.25 95 SER A C 1
ATOM 718 O O . SER A 1 95 ? -38.535 -13.825 26.581 1.00 66.25 95 SER A O 1
ATOM 720 N N . GLY A 1 96 ? -38.642 -11.603 26.820 1.00 55.06 96 GLY A N 1
ATOM 721 C CA . GLY A 1 96 ? -38.548 -11.578 28.288 1.00 55.06 96 GLY A CA 1
ATOM 722 C C . GLY A 1 96 ? -37.285 -12.178 28.928 1.00 55.06 96 GLY A C 1
ATOM 723 O O . GLY A 1 96 ? -37.179 -12.198 30.150 1.00 55.06 96 GLY A O 1
ATOM 724 N N . ILE A 1 97 ? -36.287 -12.615 28.150 1.00 54.31 97 ILE A N 1
ATOM 725 C CA . ILE A 1 97 ? -35.058 -13.257 28.673 1.00 54.31 97 ILE A CA 1
ATOM 726 C C . ILE A 1 97 ? -34.085 -12.238 29.311 1.00 54.31 97 ILE A C 1
ATOM 728 O O . ILE A 1 97 ? -33.112 -12.619 29.953 1.00 54.31 97 ILE A O 1
ATOM 732 N N . LEU A 1 98 ? -34.368 -10.935 29.210 1.00 45.66 98 LEU A N 1
ATOM 733 C CA . LEU A 1 98 ? -33.616 -9.878 29.900 1.00 45.66 98 LEU A CA 1
ATOM 734 C C . LEU A 1 98 ? -34.324 -9.319 31.149 1.00 45.66 98 LEU A C 1
ATOM 736 O O . LEU A 1 98 ? -33.779 -8.427 31.795 1.00 45.66 98 LEU A O 1
ATOM 740 N N . SER A 1 99 ? -35.471 -9.881 31.558 1.00 46.25 99 SER A N 1
ATOM 741 C CA . SER A 1 99 ? -36.136 -9.511 32.823 1.00 46.25 99 SER A CA 1
ATOM 742 C C . SER A 1 99 ? -35.534 -10.174 34.073 1.00 46.25 99 SER A C 1
ATOM 744 O O . SER A 1 99 ? -36.046 -9.983 35.171 1.00 46.25 99 SER A O 1
ATOM 746 N N . SER A 1 100 ? -34.405 -10.886 33.970 1.00 43.50 100 SER A N 1
ATOM 747 C CA . SER A 1 100 ? -33.670 -11.401 35.140 1.00 43.50 100 SER A CA 1
ATOM 748 C C . SER A 1 100 ? -32.609 -10.425 35.675 1.00 43.50 100 SER A C 1
ATOM 750 O O . SER A 1 100 ? -31.540 -10.832 36.132 1.00 43.50 100 SER A O 1
ATOM 752 N N . HIS A 1 101 ? -32.894 -9.125 35.626 1.00 38.91 101 HIS A N 1
ATOM 753 C CA . HIS A 1 101 ? -32.280 -8.158 36.537 1.00 38.91 101 HIS A CA 1
ATOM 754 C C . HIS A 1 101 ? -33.376 -7.474 37.356 1.00 38.91 101 HIS A C 1
ATOM 756 O O . HIS A 1 101 ? -33.486 -6.253 37.418 1.00 38.91 101 HIS A O 1
ATOM 762 N N . SER A 1 102 ? -34.218 -8.311 37.970 1.00 33.94 102 SER A N 1
ATOM 763 C CA . SER A 1 102 ? -34.948 -7.911 39.162 1.00 33.94 102 SER A CA 1
ATOM 764 C C . SER A 1 102 ? -33.933 -7.712 40.284 1.00 33.94 102 SER A C 1
ATOM 766 O O . SER A 1 102 ? -33.081 -8.560 40.547 1.00 33.94 102 SER A O 1
ATOM 768 N N . VAL A 1 103 ? -34.022 -6.534 40.878 1.00 40.28 103 VAL A N 1
ATOM 769 C CA . VAL A 1 103 ? -33.440 -6.102 42.141 1.00 40.28 103 VAL A CA 1
ATOM 770 C C . VAL A 1 103 ? -33.399 -7.215 43.198 1.00 40.28 103 VAL A C 1
ATOM 772 O O . VAL A 1 103 ? -34.360 -7.430 43.926 1.00 40.28 103 VAL A O 1
ATOM 775 N N . ASN A 1 104 ? -32.245 -7.867 43.353 1.00 32.62 104 ASN A N 1
ATOM 776 C CA . ASN A 1 104 ? -31.876 -8.437 44.646 1.00 32.62 104 ASN A CA 1
ATOM 777 C C . ASN A 1 104 ? -31.291 -7.306 45.488 1.00 32.62 104 ASN A C 1
ATOM 779 O O . ASN A 1 104 ? -30.121 -6.932 45.360 1.00 32.62 104 ASN A O 1
ATOM 783 N N . SER A 1 105 ? -32.141 -6.746 46.343 1.00 37.81 105 SER A N 1
ATOM 784 C CA . SER A 1 105 ? -31.740 -6.024 47.542 1.00 37.81 105 SER A CA 1
ATOM 785 C C . SER A 1 105 ? -31.128 -7.014 48.537 1.00 37.81 105 SER A C 1
ATOM 787 O O . SER A 1 105 ? -31.712 -7.303 49.577 1.00 37.81 105 SER A O 1
ATOM 789 N N . ASP A 1 106 ? -29.955 -7.552 48.214 1.00 33.75 106 ASP A N 1
ATOM 790 C CA . ASP A 1 106 ? -29.108 -8.163 49.227 1.00 33.75 106 ASP A CA 1
ATOM 791 C C . ASP A 1 106 ? -28.399 -7.031 49.960 1.00 33.75 106 ASP A C 1
ATOM 793 O O . ASP A 1 106 ? -27.597 -6.281 49.392 1.00 33.75 106 ASP A O 1
ATOM 797 N N . SER A 1 107 ? -28.754 -6.897 51.233 1.00 40.47 107 SER A N 1
ATOM 798 C CA . SER A 1 107 ? -28.106 -6.065 52.233 1.00 40.47 107 SER A CA 1
ATOM 799 C C . SER A 1 107 ? -26.589 -6.250 52.171 1.00 40.47 107 SER A C 1
ATOM 801 O O . SER A 1 107 ? -26.016 -7.147 52.796 1.00 40.47 107 SER A O 1
ATOM 803 N N . ARG A 1 108 ? -25.909 -5.372 51.430 1.00 38.56 108 ARG A N 1
ATOM 804 C CA . ARG A 1 108 ? -24.491 -5.123 51.649 1.00 38.56 108 ARG A CA 1
ATOM 805 C C . ARG A 1 108 ? -24.407 -4.493 53.025 1.00 38.56 108 ARG A C 1
ATOM 807 O O . ARG A 1 108 ? -24.635 -3.296 53.164 1.00 38.56 108 ARG A O 1
ATOM 814 N N . LYS A 1 109 ? -24.091 -5.313 54.029 1.00 40.91 109 LYS A N 1
ATOM 815 C CA . LYS A 1 109 ? -23.429 -4.825 55.234 1.00 40.91 109 LYS A CA 1
ATOM 816 C C . LYS A 1 109 ? -22.310 -3.913 54.740 1.00 40.91 109 LYS A C 1
ATOM 818 O O . LYS A 1 109 ? -21.414 -4.375 54.023 1.00 40.91 109 LYS A O 1
ATOM 823 N N . SER A 1 110 ? -22.424 -2.618 55.020 1.00 44.34 110 SER A N 1
ATOM 824 C CA . SER A 1 110 ? -21.270 -1.738 55.012 1.00 44.34 110 SER A CA 1
ATOM 825 C C . SER A 1 110 ? -20.222 -2.472 55.834 1.00 44.34 110 SER A C 1
ATOM 827 O O . SER A 1 110 ? -20.464 -2.828 56.982 1.00 44.34 110 SER A O 1
ATOM 829 N N . LYS A 1 111 ? -19.096 -2.832 55.216 1.00 50.00 111 LYS A N 1
ATOM 830 C CA . LYS A 1 111 ? -17.914 -3.075 56.028 1.00 50.00 111 LYS A CA 1
ATOM 831 C C . LYS A 1 111 ? -17.606 -1.712 56.608 1.00 50.00 111 LYS A C 1
ATOM 833 O O . LYS A 1 111 ? -17.146 -0.839 55.870 1.00 50.00 111 LYS A O 1
ATOM 838 N N . ASP A 1 112 ? -18.006 -1.528 57.856 1.00 51.06 112 ASP A N 1
ATOM 839 C CA . ASP A 1 112 ? -17.619 -0.385 58.654 1.00 51.06 112 ASP A CA 1
ATOM 840 C C . ASP A 1 112 ? -16.104 -0.271 58.512 1.00 51.06 112 ASP A C 1
ATOM 842 O O . ASP A 1 112 ? -15.368 -1.249 58.662 1.00 51.06 112 ASP A O 1
ATOM 846 N N . ILE A 1 113 ? -15.665 0.887 58.031 1.00 53.16 113 ILE A N 1
ATOM 847 C CA . ILE A 1 113 ? -14.247 1.187 57.902 1.00 53.16 113 ILE A CA 1
ATOM 848 C C . ILE A 1 113 ? -13.732 1.158 59.346 1.00 53.16 113 ILE A C 1
ATOM 850 O O . ILE A 1 113 ? -14.244 1.946 60.143 1.00 53.16 113 ILE A O 1
ATOM 854 N N . PRO A 1 114 ? -12.821 0.238 59.719 1.00 60.75 114 PRO A N 1
ATOM 855 C CA . PRO A 1 114 ? -12.338 0.170 61.090 1.00 60.75 114 PRO A CA 1
ATOM 856 C C . PRO A 1 114 ? -11.709 1.517 61.434 1.00 60.75 114 PRO A C 1
ATOM 858 O O . PRO A 1 114 ? -10.949 2.078 60.638 1.00 60.75 114 PRO A O 1
ATOM 861 N N . ASN A 1 115 ? -12.092 2.077 62.579 1.00 63.28 115 ASN A N 1
ATOM 862 C CA . ASN A 1 115 ? -11.510 3.317 63.066 1.00 63.28 115 ASN A CA 1
ATOM 863 C C . ASN A 1 115 ? -10.040 3.034 63.383 1.00 63.28 115 ASN A C 1
ATOM 865 O O . ASN A 1 115 ? -9.726 2.244 64.267 1.00 63.28 115 ASN A O 1
ATOM 869 N N . VAL A 1 116 ? -9.151 3.654 62.617 1.00 72.00 116 VAL A N 1
ATOM 870 C CA . VAL A 1 116 ? -7.705 3.483 62.738 1.00 72.00 116 VAL A CA 1
ATOM 871 C C . VAL A 1 116 ? -7.162 4.550 63.683 1.00 72.00 116 VAL A C 1
ATOM 873 O O . VAL A 1 116 ? -7.327 5.741 63.415 1.00 72.00 116 VAL A O 1
ATOM 876 N N . ILE A 1 117 ? -6.518 4.126 64.770 1.00 70.44 117 ILE A N 1
ATOM 877 C CA . ILE A 1 117 ? -5.840 5.006 65.732 1.00 70.44 117 ILE A CA 1
ATOM 878 C C . ILE A 1 117 ? -4.330 4.739 65.645 1.00 70.44 117 ILE A C 1
ATOM 880 O O . ILE A 1 117 ? -3.903 3.624 65.339 1.00 70.44 117 ILE A O 1
ATOM 884 N N . PHE A 1 118 ? -3.523 5.779 65.855 1.00 70.12 118 PHE A N 1
ATOM 885 C CA . PHE A 1 118 ? -2.067 5.674 65.924 1.00 70.12 118 PHE A CA 1
ATOM 886 C C . PHE A 1 118 ? -1.619 5.716 67.389 1.00 70.12 118 PHE A C 1
ATOM 888 O O . PHE A 1 118 ? -2.025 6.627 68.109 1.00 70.12 118 PHE A O 1
ATOM 895 N N . ASP A 1 119 ? -0.782 4.764 67.805 1.00 70.62 119 ASP A N 1
ATOM 896 C CA . ASP A 1 119 ? -0.119 4.788 69.119 1.00 70.62 119 ASP A CA 1
ATOM 897 C C . ASP A 1 119 ? 1.003 5.844 69.178 1.00 70.62 119 ASP A C 1
ATOM 899 O O . ASP A 1 119 ? 1.439 6.363 68.147 1.00 70.62 119 ASP A O 1
ATOM 903 N N . GLU A 1 120 ? 1.529 6.120 70.380 1.00 75.44 120 GLU A N 1
ATOM 904 C CA . GLU A 1 120 ? 2.656 7.046 70.633 1.00 75.44 120 GLU A CA 1
ATOM 905 C C . GLU A 1 120 ? 3.936 6.688 69.843 1.00 75.44 120 GLU A C 1
ATOM 907 O O . GLU A 1 120 ? 4.789 7.541 69.600 1.00 75.44 120 GLU A O 1
ATOM 912 N N . GLU A 1 121 ? 4.040 5.444 69.365 1.00 73.81 121 GLU A N 1
ATOM 913 C CA . GLU A 1 121 ? 5.127 4.936 68.517 1.00 73.81 121 GLU A CA 1
ATOM 914 C C . GLU A 1 121 ? 4.803 4.951 67.003 1.00 73.81 121 GLU A C 1
ATOM 916 O O . GLU A 1 121 ? 5.589 4.458 66.193 1.00 73.81 121 GLU A O 1
ATOM 921 N N . GLY A 1 122 ? 3.645 5.484 66.590 1.00 70.00 122 GLY A N 1
ATOM 922 C CA . GLY A 1 122 ? 3.254 5.641 65.180 1.00 70.00 122 GLY A CA 1
ATOM 923 C C . GLY A 1 122 ? 2.772 4.366 64.473 1.00 70.00 122 GLY A C 1
ATOM 924 O O . GLY A 1 122 ? 2.706 4.334 63.241 1.00 70.00 122 GLY A O 1
ATOM 925 N N . LYS A 1 123 ? 2.428 3.310 65.219 1.00 72.56 123 LYS A N 1
ATOM 926 C CA . LYS A 1 123 ? 1.889 2.047 64.677 1.00 72.56 123 LYS A CA 1
ATOM 927 C C . LYS A 1 123 ? 0.366 2.110 64.535 1.00 72.56 123 LYS A C 1
ATOM 929 O O . LYS A 1 123 ? -0.308 2.807 65.284 1.00 72.56 123 LYS A O 1
ATOM 934 N N . THR A 1 124 ? -0.162 1.419 63.525 1.00 71.75 124 THR A N 1
ATOM 935 C CA . THR A 1 124 ? -1.581 1.460 63.131 1.00 71.75 124 THR A CA 1
ATOM 936 C C . THR A 1 124 ? -2.363 0.361 63.862 1.00 71.75 124 THR A C 1
ATOM 938 O O . THR A 1 124 ? -2.234 -0.811 63.504 1.00 71.75 124 THR A O 1
ATOM 941 N N . ILE A 1 125 ? -3.164 0.724 64.868 1.00 73.75 125 ILE A N 1
ATOM 942 C CA . ILE A 1 125 ? -3.972 -0.217 65.667 1.00 73.75 125 ILE A CA 1
ATOM 943 C C . ILE A 1 125 ? -5.471 -0.094 65.349 1.00 73.75 125 ILE A C 1
ATOM 945 O O . ILE A 1 125 ? -5.961 0.983 64.990 1.00 73.75 125 ILE A O 1
ATOM 949 N N . ASP A 1 126 ? -6.205 -1.205 65.464 1.00 71.69 126 ASP A N 1
ATOM 950 C CA . ASP A 1 126 ? -7.673 -1.212 65.380 1.00 71.69 126 ASP A CA 1
ATOM 951 C C . ASP A 1 126 ? -8.286 -0.667 66.680 1.00 71.69 126 ASP A C 1
ATOM 953 O O . ASP A 1 126 ? -8.033 -1.209 67.759 1.00 71.69 126 ASP A O 1
ATOM 957 N N . ALA A 1 127 ? -9.128 0.369 66.598 1.00 66.12 127 ALA A N 1
ATOM 958 C CA . ALA A 1 127 ? -9.722 1.017 67.771 1.00 66.12 127 ALA A CA 1
ATOM 959 C C . ALA A 1 127 ? -10.612 0.092 68.627 1.00 66.12 127 ALA A C 1
ATOM 961 O O . ALA A 1 127 ? -10.882 0.414 69.782 1.00 66.12 127 ALA A O 1
ATOM 962 N N . SER A 1 128 ? -11.103 -1.025 68.074 1.00 67.31 128 SER A N 1
ATOM 963 C CA . SER A 1 128 ? -11.998 -1.956 68.784 1.00 67.31 128 SER A CA 1
ATOM 964 C C . SER A 1 128 ? -11.287 -3.149 69.425 1.00 67.31 128 SER A C 1
ATOM 966 O O . SER A 1 128 ? -11.827 -3.741 70.358 1.00 67.31 128 SER A O 1
ATOM 968 N N . THR A 1 129 ? -10.140 -3.553 68.891 1.00 70.94 129 THR A N 1
ATOM 969 C CA . THR A 1 129 ? -9.515 -4.857 69.179 1.00 70.94 129 THR A CA 1
ATOM 970 C C . THR A 1 129 ? -8.083 -4.714 69.679 1.00 70.94 129 THR A C 1
ATOM 972 O O . THR A 1 129 ? -7.553 -5.671 70.231 1.00 70.94 129 THR A O 1
ATOM 975 N N . GLY A 1 130 ? -7.460 -3.536 69.523 1.00 66.06 130 GLY A N 1
ATOM 976 C CA . GLY A 1 130 ? -6.080 -3.280 69.953 1.00 66.06 130 GLY A CA 1
ATOM 977 C C . GLY A 1 130 ? -5.031 -4.106 69.201 1.00 66.06 130 GLY A C 1
ATOM 978 O O . GLY A 1 130 ? -3.868 -4.124 69.592 1.00 66.06 130 GLY A O 1
ATOM 979 N N . GLU A 1 131 ? -5.430 -4.805 68.137 1.00 74.44 131 GLU A N 1
ATOM 980 C CA . GLU A 1 131 ? -4.536 -5.608 67.310 1.00 74.44 131 GLU A CA 1
ATOM 981 C C . GLU A 1 131 ? -3.904 -4.753 66.207 1.00 74.44 131 GLU A C 1
ATOM 983 O O . GLU A 1 131 ? -4.514 -3.827 65.661 1.00 74.44 131 GLU A O 1
ATOM 988 N N . GLU A 1 132 ? -2.659 -5.084 65.871 1.00 71.00 132 GLU A N 1
ATOM 989 C CA . GLU A 1 132 ? -1.887 -4.398 64.840 1.00 71.00 132 GLU A CA 1
ATOM 990 C C . GLU A 1 132 ? -2.469 -4.682 63.445 1.00 71.00 132 GLU A C 1
ATOM 992 O O . GLU A 1 132 ? -2.475 -5.821 62.966 1.00 71.00 132 GLU A O 1
ATOM 997 N N . ILE A 1 133 ? -2.927 -3.634 62.751 1.00 67.75 133 ILE A N 1
ATOM 998 C CA . ILE A 1 133 ? -3.414 -3.747 61.373 1.00 67.75 133 ILE A CA 1
ATOM 999 C C . ILE A 1 133 ? -2.240 -3.523 60.416 1.00 67.75 133 ILE A C 1
ATOM 1001 O O . ILE A 1 133 ? -1.757 -2.402 60.241 1.00 67.75 133 ILE A O 1
ATOM 1005 N N . GLN A 1 134 ? -1.834 -4.570 59.691 1.00 70.56 134 GLN A N 1
ATOM 1006 C CA . GLN A 1 134 ? -0.898 -4.414 58.575 1.00 70.56 134 GLN A CA 1
ATOM 1007 C C . GLN A 1 134 ? -1.583 -3.728 57.387 1.00 70.56 134 GLN A C 1
ATOM 1009 O O . GLN A 1 134 ? -2.312 -4.347 56.606 1.00 70.56 134 GLN A O 1
ATOM 1014 N N . LEU A 1 135 ? -1.323 -2.430 57.227 1.00 72.00 135 LEU A N 1
ATOM 1015 C CA . LEU A 1 135 ? -1.826 -1.643 56.108 1.00 72.00 135 LEU A CA 1
ATOM 1016 C C . LEU A 1 135 ? -1.191 -2.140 54.798 1.00 72.00 135 LEU A C 1
ATOM 1018 O O . LEU A 1 135 ? -0.001 -1.949 54.540 1.00 72.00 135 LEU A O 1
ATOM 1022 N N . THR A 1 136 ? -1.977 -2.807 53.948 1.00 75.00 136 THR A N 1
ATOM 1023 C CA . THR A 1 136 ? -1.469 -3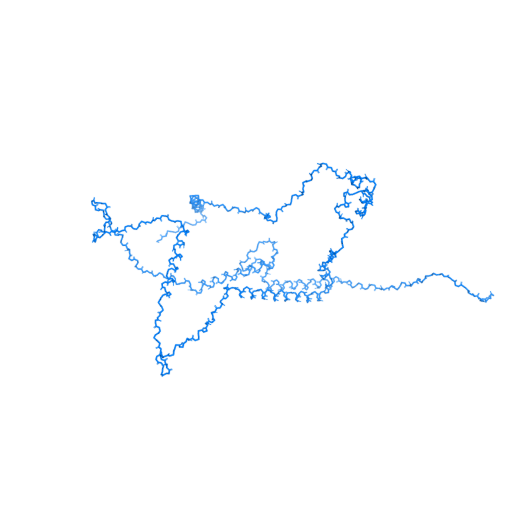.357 52.685 1.00 75.00 136 THR A CA 1
ATOM 1024 C C . THR A 1 136 ? -1.087 -2.225 51.732 1.00 75.00 136 THR A C 1
ATOM 1026 O O . THR A 1 136 ? -1.949 -1.637 51.074 1.00 75.00 136 THR A O 1
ATOM 1029 N N . HIS A 1 137 ? 0.206 -1.917 51.633 1.00 70.38 137 HIS A N 1
ATOM 1030 C CA . HIS A 1 137 ? 0.695 -0.937 50.670 1.00 70.38 137 HIS A CA 1
ATOM 1031 C C . HIS A 1 137 ? 0.600 -1.513 49.246 1.00 70.38 137 HIS A C 1
ATOM 1033 O O . HIS A 1 137 ? 1.082 -2.610 48.954 1.00 70.38 137 HIS A O 1
ATOM 1039 N N . TYR A 1 138 ? -0.048 -0.783 48.339 1.00 75.88 138 TYR A N 1
ATOM 1040 C CA . TYR A 1 138 ? -0.125 -1.171 46.933 1.00 75.88 138 TYR A CA 1
ATOM 1041 C C . TYR A 1 138 ? 0.987 -0.477 46.148 1.00 75.88 138 TYR A C 1
ATOM 1043 O O . TYR A 1 138 ? 0.995 0.747 46.024 1.00 75.88 138 TYR A O 1
ATOM 1051 N N . THR A 1 139 ? 1.915 -1.248 45.582 1.00 74.75 139 THR A N 1
ATOM 1052 C CA . THR A 1 139 ? 2.944 -0.702 44.691 1.00 74.75 139 THR A CA 1
ATOM 1053 C C . THR A 1 139 ? 2.393 -0.531 43.272 1.00 74.75 139 THR A C 1
ATOM 1055 O O . THR A 1 139 ? 1.785 -1.456 42.715 1.00 74.75 139 THR A O 1
ATOM 1058 N N . PRO A 1 140 ? 2.584 0.640 42.636 1.00 74.81 140 PRO A N 1
ATOM 1059 C CA . PRO A 1 140 ? 2.170 0.838 41.257 1.00 74.81 140 PRO A CA 1
ATOM 1060 C C . PRO A 1 140 ? 3.032 -0.037 40.340 1.00 74.81 140 PRO A C 1
ATOM 1062 O O . PRO A 1 140 ? 4.214 0.218 40.133 1.00 74.81 140 PRO A O 1
ATOM 1065 N N . THR A 1 141 ? 2.435 -1.089 39.779 1.00 82.56 141 THR A N 1
ATOM 1066 C CA . THR A 1 141 ? 3.100 -1.998 38.836 1.00 82.56 141 THR A CA 1
ATOM 1067 C C . THR A 1 141 ? 2.453 -1.930 37.454 1.00 82.56 141 THR A C 1
ATOM 1069 O O . THR A 1 141 ? 1.242 -1.742 37.306 1.00 82.56 141 THR A O 1
ATOM 1072 N N . LEU A 1 142 ? 3.269 -2.080 36.407 1.00 81.62 142 LEU A N 1
ATOM 1073 C CA . LEU A 1 142 ? 2.807 -2.071 35.020 1.00 81.62 142 LEU A CA 1
ATOM 1074 C C . LEU A 1 142 ? 1.923 -3.304 34.752 1.00 81.62 142 LEU A C 1
ATOM 1076 O O . LEU A 1 142 ? 2.229 -4.411 35.196 1.00 81.62 142 LEU A O 1
ATOM 1080 N N . LYS A 1 143 ? 0.827 -3.146 33.994 1.00 83.25 143 LYS A N 1
ATOM 1081 C CA . LYS A 1 143 ? -0.158 -4.225 33.740 1.00 83.25 143 LYS A CA 1
ATOM 1082 C C . LYS A 1 143 ? 0.445 -5.508 33.143 1.00 83.25 143 LYS A C 1
ATOM 1084 O O . LYS A 1 143 ? -0.125 -6.583 33.330 1.00 83.25 143 LYS A O 1
ATOM 1089 N N . ALA A 1 144 ? 1.581 -5.407 32.453 1.00 78.94 144 ALA A N 1
ATOM 1090 C CA . ALA A 1 144 ? 2.340 -6.552 31.954 1.00 78.94 144 ALA A CA 1
ATOM 1091 C C . ALA A 1 144 ? 2.847 -7.447 33.101 1.00 78.94 144 ALA A C 1
ATOM 1093 O O . ALA A 1 144 ? 2.657 -8.662 33.057 1.00 78.94 144 ALA A O 1
ATOM 1094 N N . ASN A 1 145 ? 3.364 -6.848 34.177 1.00 83.19 145 ASN A N 1
ATOM 1095 C CA . ASN A 1 145 ? 3.890 -7.564 35.342 1.00 83.19 145 ASN A CA 1
ATOM 1096 C C . ASN A 1 145 ? 2.761 -8.238 36.141 1.00 83.19 145 ASN A C 1
ATOM 1098 O O . ASN A 1 145 ? 2.902 -9.376 36.581 1.00 83.19 145 ASN A O 1
ATOM 1102 N N . LEU A 1 146 ? 1.591 -7.593 36.238 1.00 82.81 146 LEU A N 1
ATOM 1103 C CA . LEU A 1 146 ? 0.371 -8.189 36.809 1.00 82.81 146 LEU A CA 1
ATOM 1104 C C . LEU A 1 146 ? -0.116 -9.410 36.013 1.00 82.81 146 LEU A C 1
ATOM 1106 O O . LEU A 1 146 ? -0.557 -10.399 36.602 1.00 82.81 146 LEU A O 1
ATOM 1110 N N . ARG A 1 147 ? -0.039 -9.360 34.676 1.00 84.50 147 ARG A N 1
ATOM 1111 C CA . ARG A 1 147 ? -0.417 -10.488 33.812 1.00 84.50 147 ARG A CA 1
ATOM 1112 C C . ARG A 1 147 ? 0.585 -11.641 33.931 1.00 84.50 147 ARG A C 1
ATOM 1114 O O . ARG A 1 147 ? 0.150 -12.785 34.027 1.00 84.50 147 ARG A O 1
ATOM 1121 N N . ALA A 1 148 ? 1.883 -11.343 33.995 1.00 87.56 148 ALA A N 1
ATOM 1122 C CA . ALA A 1 148 ? 2.930 -12.340 34.217 1.00 87.56 148 ALA A CA 1
ATOM 1123 C C . ALA A 1 148 ? 2.780 -13.039 35.582 1.00 87.56 148 ALA A C 1
ATOM 1125 O O . ALA A 1 148 ? 2.777 -14.268 35.639 1.00 87.56 148 ALA A O 1
ATOM 1126 N N . LYS A 1 149 ? 2.539 -12.278 36.660 1.00 87.25 149 LYS A N 1
ATOM 1127 C CA . LYS A 1 149 ? 2.329 -12.823 38.013 1.00 87.25 149 LYS A CA 1
ATOM 1128 C C . LYS A 1 149 ? 1.088 -13.719 38.097 1.00 87.25 149 LYS A C 1
ATOM 1130 O O . LYS A 1 149 ? 1.160 -14.816 38.640 1.00 87.25 149 LYS A O 1
ATOM 1135 N N . ARG A 1 150 ? -0.039 -13.307 37.499 1.00 87.00 150 ARG A N 1
ATOM 1136 C CA . ARG A 1 150 ? -1.253 -14.149 37.438 1.00 87.00 150 ARG A CA 1
ATOM 1137 C C . ARG A 1 150 ? -1.04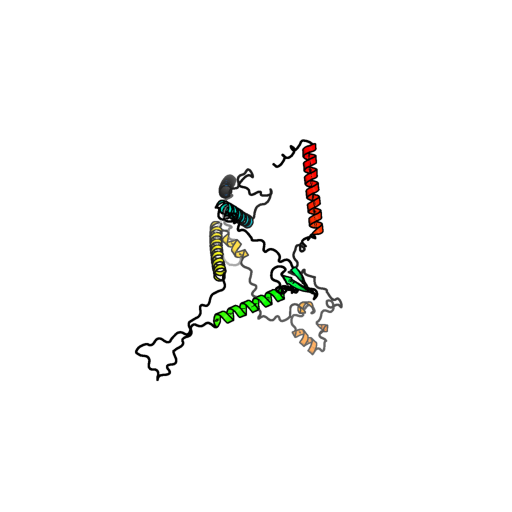8 -15.427 36.627 1.00 87.00 150 ARG A C 1
ATOM 1139 O O . ARG A 1 150 ? -1.583 -16.465 36.999 1.00 87.00 150 ARG A O 1
ATOM 1146 N N . ALA A 1 151 ? -0.279 -15.370 35.539 1.00 85.56 151 ALA A N 1
ATOM 1147 C CA . ALA A 1 151 ? 0.024 -16.552 34.736 1.00 85.56 151 ALA A CA 1
ATOM 1148 C C . ALA A 1 151 ? 0.888 -17.565 35.509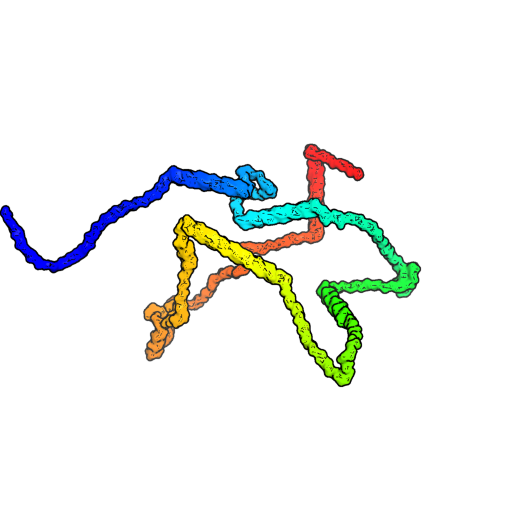 1.00 85.56 151 ALA A C 1
ATOM 1150 O O . ALA A 1 151 ? 0.649 -18.767 35.415 1.00 85.56 151 ALA A O 1
ATOM 1151 N N . GLN A 1 152 ? 1.845 -17.089 36.313 1.00 86.06 152 GLN A N 1
ATOM 1152 C CA . GLN A 1 152 ? 2.651 -17.935 37.201 1.00 86.06 152 GLN A CA 1
ATOM 1153 C C . GLN A 1 152 ? 1.801 -18.580 38.302 1.00 86.06 152 GLN A C 1
ATOM 1155 O O . GLN A 1 152 ? 1.840 -19.798 38.449 1.00 86.06 152 GLN A O 1
ATOM 1160 N N . GLN A 1 153 ? 0.950 -17.804 38.982 1.00 85.38 153 GLN A N 1
ATOM 1161 C CA . GLN A 1 153 ? 0.022 -18.327 39.995 1.00 85.38 153 GLN A CA 1
ATOM 1162 C C . GLN A 1 153 ? -0.918 -19.396 39.419 1.00 85.38 153 GLN A C 1
ATOM 1164 O O . GLN A 1 153 ? -1.152 -20.433 40.033 1.00 85.38 153 GLN A O 1
ATOM 1169 N N . PHE A 1 154 ? -1.420 -19.191 38.198 1.00 83.62 154 PHE A N 1
ATOM 1170 C CA . PHE A 1 154 ? -2.243 -20.188 37.512 1.00 83.62 154 PHE A CA 1
ATOM 1171 C C . PHE A 1 154 ? -1.461 -21.479 37.213 1.00 83.62 154 PHE A C 1
ATOM 1173 O O . PHE A 1 154 ? -1.984 -22.581 37.378 1.00 83.62 154 PHE A O 1
ATOM 1180 N N . LYS A 1 155 ? -0.183 -21.357 36.829 1.00 84.00 155 LYS A N 1
ATOM 1181 C CA . LYS A 1 155 ? 0.716 -22.494 36.587 1.00 84.00 155 LYS A CA 1
ATOM 1182 C C . LYS A 1 155 ? 1.040 -23.269 37.872 1.00 84.00 155 LYS A C 1
ATOM 1184 O O . LYS A 1 155 ? 1.192 -24.486 37.809 1.00 84.00 155 LYS A O 1
ATOM 1189 N N . GLU A 1 156 ? 1.142 -22.597 39.016 1.00 78.88 156 GLU A N 1
ATOM 1190 C CA . GLU A 1 156 ? 1.339 -23.233 40.327 1.00 78.88 156 GLU A CA 1
ATOM 1191 C C . GLU A 1 156 ? 0.095 -24.006 40.777 1.00 78.88 156 GLU A C 1
ATOM 1193 O O . GLU A 1 156 ? 0.212 -25.168 41.155 1.00 78.88 156 GLU A O 1
ATOM 1198 N N . VAL A 1 157 ? -1.104 -23.427 40.639 1.00 79.06 157 VAL A N 1
ATOM 1199 C CA . VAL A 1 157 ? -2.376 -24.102 40.977 1.00 79.06 157 VAL A CA 1
ATOM 1200 C C . VAL A 1 157 ? -2.609 -25.353 40.117 1.00 79.06 157 VAL A C 1
ATOM 1202 O O . VAL A 1 157 ? -3.088 -26.382 40.600 1.00 79.06 157 VAL A O 1
ATOM 1205 N N . LEU A 1 158 ? -2.228 -25.303 38.839 1.00 69.38 158 LEU A N 1
ATOM 1206 C CA . LEU A 1 158 ? -2.259 -26.473 37.958 1.00 69.38 158 LEU A CA 1
ATOM 1207 C C . LEU A 1 158 ? -1.272 -27.561 38.405 1.00 69.38 158 LEU A C 1
ATOM 1209 O O . LEU A 1 158 ? -1.622 -28.739 38.387 1.00 69.38 158 LEU A O 1
ATOM 1213 N N . GLN A 1 159 ? -0.071 -27.186 38.854 1.00 67.38 159 GLN A N 1
ATOM 1214 C CA . GLN A 1 159 ? 0.934 -28.142 39.332 1.00 67.38 159 GLN A CA 1
ATOM 1215 C C . GLN A 1 159 ? 0.551 -28.787 40.672 1.00 67.38 159 GLN A C 1
ATOM 1217 O O . GLN A 1 159 ? 0.708 -30.001 40.831 1.00 67.38 159 GLN A O 1
ATOM 1222 N N . THR A 1 160 ? -0.023 -28.031 41.611 1.00 60.31 160 THR A N 1
ATOM 1223 C CA . THR A 1 160 ? -0.485 -28.574 42.901 1.00 60.31 160 THR A CA 1
ATOM 1224 C C . THR A 1 160 ? -1.684 -29.509 42.736 1.00 60.31 160 THR A C 1
ATOM 1226 O O . THR A 1 160 ? -1.771 -30.527 43.423 1.00 60.31 160 THR A O 1
ATOM 1229 N N . THR A 1 161 ? -2.553 -29.254 41.753 1.00 56.91 161 THR A N 1
ATOM 1230 C CA . THR A 1 161 ? -3.687 -30.141 41.434 1.00 56.91 161 THR A CA 1
ATOM 1231 C C . THR A 1 161 ? -3.238 -31.460 40.783 1.00 56.91 161 THR A C 1
ATOM 1233 O O . THR A 1 161 ? -3.903 -32.483 40.933 1.00 56.91 161 THR A O 1
ATOM 1236 N N . THR A 1 162 ? -2.076 -31.493 40.119 1.00 53.50 162 THR A N 1
ATOM 1237 C CA . THR A 1 162 ? -1.538 -32.722 39.499 1.00 53.50 162 THR A CA 1
ATOM 1238 C C . THR A 1 162 ? -0.793 -33.668 40.452 1.00 53.50 162 THR A C 1
ATOM 1240 O O . THR A 1 162 ? -0.558 -34.820 40.087 1.00 53.50 162 THR A O 1
ATOM 1243 N N . GLN A 1 163 ? -0.458 -33.239 41.675 1.00 52.31 163 GLN A N 1
ATOM 1244 C CA . GLN A 1 163 ? 0.299 -34.050 42.647 1.00 52.31 163 GLN A CA 1
ATOM 1245 C C . GLN A 1 163 ? -0.587 -34.957 43.525 1.00 52.31 163 GLN A C 1
ATOM 1247 O O . GLN A 1 163 ? -0.084 -35.906 44.124 1.00 52.31 163 GLN A O 1
ATOM 1252 N N . LYS A 1 164 ? -1.914 -34.756 43.580 1.00 48.59 164 LYS A N 1
ATOM 1253 C CA . LYS A 1 164 ? -2.812 -35.631 44.360 1.00 48.59 164 LYS A CA 1
ATOM 1254 C C . LYS A 1 164 ? -3.372 -36.766 43.501 1.00 48.59 164 LYS A C 1
ATOM 1256 O O . LYS A 1 164 ? -4.553 -36.820 43.171 1.00 48.59 164 LYS A O 1
ATOM 1261 N N . LYS A 1 165 ? -2.493 -37.695 43.129 1.00 41.75 165 LYS A N 1
ATOM 1262 C CA . LYS A 1 165 ? -2.875 -38.994 42.562 1.00 41.75 165 LYS A CA 1
ATOM 1263 C C . LYS A 1 165 ? -3.390 -39.869 43.718 1.00 41.75 165 LYS A C 1
ATOM 1265 O O . LYS A 1 165 ? -2.622 -40.110 44.648 1.00 41.75 165 LYS A O 1
ATOM 1270 N N . PRO A 1 166 ? -4.647 -40.344 43.722 1.00 41.03 166 PRO A N 1
ATOM 1271 C CA . PRO A 1 166 ? -5.073 -41.318 44.718 1.00 41.03 166 PRO A CA 1
ATOM 1272 C C . PRO A 1 166 ? -4.266 -42.604 44.506 1.00 41.03 166 PRO A C 1
ATOM 1274 O O . PRO A 1 166 ? -4.212 -43.134 43.392 1.00 41.03 166 PRO A O 1
ATOM 1277 N N . GLN A 1 167 ? -3.604 -43.073 45.564 1.00 42.97 167 GLN A N 1
ATOM 1278 C CA . GLN A 1 167 ? -3.003 -44.402 45.628 1.00 42.97 167 GLN A CA 1
ATOM 1279 C C . GLN A 1 167 ? -4.106 -45.423 45.326 1.00 42.97 167 GLN A C 1
ATOM 1281 O O . GLN A 1 167 ? -5.012 -45.629 46.130 1.00 42.97 167 GLN A O 1
ATOM 1286 N N . LYS A 1 168 ? -4.076 -46.017 44.130 1.00 44.34 168 LYS A N 1
ATOM 1287 C CA . LYS A 1 168 ? -4.902 -47.181 43.814 1.00 44.34 168 LYS A CA 1
ATOM 1288 C C . LYS A 1 168 ? -4.303 -48.359 44.568 1.00 44.34 168 LYS A C 1
ATOM 1290 O O . LYS A 1 168 ? -3.255 -48.860 44.169 1.00 44.34 168 LYS A O 1
ATOM 1295 N N . SER A 1 169 ? -4.966 -48.774 45.640 1.00 47.28 169 SER A N 1
ATOM 1296 C CA . SER A 1 169 ? -4.766 -50.082 46.250 1.00 47.28 169 SER A CA 1
ATOM 1297 C C . SER A 1 169 ? -4.894 -51.146 45.158 1.00 47.28 169 SER A C 1
ATOM 1299 O O . SER A 1 169 ? -5.898 -51.237 44.449 1.00 47.28 169 SER A O 1
ATOM 1301 N N . SER A 1 170 ? -3.813 -51.891 44.947 1.00 49.38 170 SER A N 1
ATOM 1302 C CA . SER A 1 170 ? -3.766 -52.997 44.002 1.00 49.38 170 SER A CA 1
ATOM 1303 C C . SER A 1 170 ? -4.734 -54.083 44.453 1.00 49.38 170 SER A C 1
ATOM 1305 O O . SER A 1 170 ? -4.636 -54.600 45.562 1.00 49.38 170 SER A O 1
ATOM 1307 N N . VAL A 1 171 ? -5.664 -54.400 43.564 1.00 54.53 171 VAL A N 1
ATOM 1308 C CA . VAL A 1 171 ? -6.675 -55.446 43.678 1.00 54.53 171 VAL A CA 1
ATOM 1309 C C . VAL A 1 171 ? -6.010 -56.791 43.986 1.00 54.53 171 VAL A C 1
ATOM 1311 O O . VAL A 1 171 ? -5.259 -57.322 43.168 1.00 54.53 171 VAL A O 1
ATOM 1314 N N . SER A 1 172 ? -6.306 -57.353 45.157 1.00 56.56 172 SER A N 1
ATOM 1315 C CA . SER A 1 172 ? -6.030 -58.746 45.509 1.00 56.56 172 SER A CA 1
ATOM 1316 C C . SER A 1 172 ? -6.904 -59.650 44.640 1.00 56.56 172 SER A C 1
ATOM 1318 O O . SER A 1 172 ? -8.068 -59.904 44.948 1.00 56.56 172 SER A O 1
ATOM 1320 N N . THR A 1 173 ? -6.367 -60.089 43.507 1.00 63.00 173 THR A N 1
ATOM 1321 C CA . THR A 1 173 ? -7.029 -61.076 42.648 1.00 63.00 173 THR A CA 1
ATOM 1322 C C . THR A 1 173 ? -6.423 -62.441 42.974 1.00 63.00 173 THR A C 1
ATOM 1324 O O . THR A 1 173 ? -5.208 -62.535 43.124 1.00 63.00 173 THR A O 1
ATOM 1327 N N . ILE A 1 174 ? -7.247 -63.487 43.083 1.00 66.62 174 ILE A N 1
ATOM 1328 C CA . ILE A 1 174 ? -6.885 -64.846 43.557 1.00 66.62 174 ILE A CA 1
ATOM 1329 C C . ILE A 1 174 ? -5.715 -65.489 42.775 1.00 66.62 174 ILE A C 1
ATOM 1331 O O . ILE A 1 174 ? -5.054 -66.390 43.275 1.00 66.62 174 ILE A O 1
ATOM 1335 N N . PHE A 1 175 ? -5.405 -64.986 41.578 1.00 69.25 175 PHE A N 1
ATOM 1336 C CA . PHE A 1 175 ? -4.350 -65.493 40.692 1.00 69.25 175 PHE A CA 1
ATOM 1337 C C . PHE A 1 175 ? -3.102 -64.590 40.608 1.00 69.25 175 PHE A C 1
ATOM 1339 O O . PHE A 1 175 ? -2.373 -64.636 39.619 1.00 69.25 175 PHE A O 1
ATOM 1346 N N . PHE A 1 176 ? -2.857 -63.726 41.597 1.00 67.00 176 PHE A N 1
ATOM 1347 C CA . PHE A 1 176 ? -1.677 -62.854 41.621 1.00 67.00 176 PHE A CA 1
ATOM 1348 C C . PHE A 1 176 ? -0.510 -63.512 42.377 1.00 67.00 176 PHE A C 1
ATOM 1350 O O . PHE A 1 176 ? -0.593 -63.689 43.589 1.00 67.00 176 PHE A O 1
ATOM 1357 N N . ASP A 1 177 ? 0.580 -63.850 41.674 1.00 73.62 177 ASP A N 1
ATOM 1358 C CA . ASP A 1 177 ? 1.808 -64.407 42.266 1.00 73.62 177 ASP A CA 1
ATOM 1359 C C . ASP A 1 177 ? 2.837 -63.292 42.579 1.00 73.62 177 ASP A C 1
ATOM 1361 O O . ASP A 1 177 ? 3.392 -62.692 41.651 1.00 73.62 177 ASP A O 1
ATOM 1365 N N . PRO A 1 178 ? 3.146 -63.020 43.865 1.00 73.94 178 PRO A N 1
ATOM 1366 C CA . PRO A 1 178 ? 4.087 -61.975 44.276 1.00 73.94 178 PRO A CA 1
ATOM 1367 C C . PRO A 1 178 ? 5.550 -62.218 43.876 1.00 73.94 178 PRO A C 1
ATOM 1369 O O . PRO A 1 178 ? 6.361 -61.292 43.953 1.00 73.94 178 PRO A O 1
ATOM 1372 N N . ARG A 1 179 ? 5.925 -63.443 43.484 1.00 76.12 179 ARG A N 1
ATOM 1373 C CA . ARG A 1 179 ? 7.311 -63.785 43.109 1.00 76.12 179 ARG A CA 1
ATOM 1374 C C . ARG A 1 179 ? 7.644 -63.376 41.675 1.00 76.12 179 ARG A C 1
ATOM 1376 O O . ARG A 1 179 ? 8.818 -63.237 41.329 1.00 76.12 179 ARG A O 1
ATOM 1383 N N . LEU A 1 180 ? 6.628 -63.142 40.846 1.00 72.38 180 LEU A N 1
ATOM 1384 C CA . LEU A 1 180 ? 6.791 -62.747 39.454 1.00 72.38 180 LEU A CA 1
ATOM 1385 C C . LEU A 1 180 ? 6.749 -61.218 39.328 1.00 72.38 180 LEU A C 1
ATOM 1387 O O . LEU A 1 180 ? 5.707 -60.584 39.483 1.00 72.38 180 LEU A O 1
ATOM 1391 N N . ARG A 1 181 ? 7.881 -60.595 38.972 1.00 71.69 181 ARG A N 1
ATOM 1392 C CA . ARG A 1 181 ? 7.918 -59.176 38.567 1.00 71.69 181 ARG A CA 1
ATOM 1393 C C . ARG A 1 181 ? 7.332 -59.015 37.161 1.00 71.69 181 ARG A C 1
ATOM 1395 O O . ARG A 1 181 ? 8.061 -58.806 36.193 1.00 71.69 181 ARG A O 1
ATOM 1402 N N . VAL A 1 182 ? 6.010 -59.110 37.030 1.00 69.31 182 VAL A N 1
ATOM 1403 C CA . VAL A 1 182 ? 5.332 -58.894 35.746 1.00 69.31 182 VAL A CA 1
ATOM 1404 C C . VAL A 1 182 ? 5.267 -57.394 35.467 1.00 69.31 182 VAL A C 1
ATOM 1406 O O . VAL A 1 182 ? 4.498 -56.649 36.076 1.00 69.31 182 VAL A O 1
ATOM 1409 N N . LYS A 1 183 ? 6.095 -56.921 34.532 1.00 68.44 183 LYS A N 1
ATOM 1410 C CA . LYS A 1 183 ? 6.028 -55.544 34.037 1.00 68.44 183 LYS A CA 1
ATOM 1411 C C . LYS A 1 183 ? 4.731 -55.399 33.240 1.00 68.44 183 LYS A C 1
ATOM 1413 O O . LYS A 1 183 ? 4.624 -55.928 32.138 1.00 68.44 183 LYS A O 1
ATOM 1418 N N . ALA A 1 184 ? 3.733 -54.725 33.812 1.00 68.44 184 ALA A N 1
ATOM 1419 C CA . ALA A 1 184 ? 2.448 -54.510 33.152 1.00 68.44 184 ALA A CA 1
ATOM 1420 C C . ALA A 1 184 ? 2.668 -53.906 31.755 1.00 68.44 184 ALA A C 1
ATOM 1422 O O . ALA A 1 184 ? 3.359 -52.893 31.615 1.00 68.44 184 ALA A O 1
ATOM 1423 N N . ALA A 1 185 ? 2.092 -54.531 30.724 1.00 72.94 185 ALA A N 1
ATOM 1424 C CA . ALA A 1 185 ? 2.153 -54.041 29.353 1.00 72.94 185 ALA A CA 1
ATOM 1425 C C . ALA A 1 185 ? 1.424 -52.690 29.256 1.00 72.94 185 ALA A C 1
ATOM 1427 O O . ALA A 1 185 ? 0.213 -52.612 29.051 1.00 72.94 185 ALA A O 1
ATOM 1428 N N . SER A 1 186 ? 2.172 -51.604 29.442 1.00 71.75 186 SER A N 1
ATOM 1429 C CA . SER A 1 186 ? 1.668 -50.240 29.329 1.00 71.75 186 SER A CA 1
ATOM 1430 C C . SER A 1 186 ? 1.600 -49.863 27.853 1.00 71.75 186 SER A C 1
ATOM 1432 O O . SER A 1 186 ? 2.560 -49.346 27.282 1.00 71.75 186 SER A O 1
ATOM 1434 N N . ARG A 1 187 ? 0.466 -50.144 27.201 1.00 76.94 187 ARG A N 1
ATOM 1435 C CA . ARG A 1 187 ? 0.160 -49.505 25.916 1.00 76.94 187 ARG A CA 1
ATOM 1436 C C . ARG A 1 187 ? -0.220 -48.047 26.194 1.00 76.94 187 ARG A C 1
ATOM 1438 O O . ARG A 1 187 ? -1.130 -47.818 26.997 1.00 76.94 187 ARG A O 1
ATOM 1445 N N . PRO A 1 188 ? 0.426 -47.053 25.558 1.00 77.81 188 PRO A N 1
ATOM 1446 C CA . PRO A 1 188 ? 0.018 -45.666 25.721 1.00 77.81 188 PRO A CA 1
ATOM 1447 C C . PRO A 1 188 ? -1.431 -45.522 25.245 1.00 77.81 188 PRO A C 1
ATOM 1449 O O . PRO A 1 188 ? -1.764 -45.866 24.109 1.00 77.81 188 PRO A O 1
ATOM 1452 N N . LYS A 1 189 ? -2.318 -45.033 26.118 1.00 77.19 189 LYS A N 1
ATOM 1453 C CA . LYS A 1 189 ? -3.677 -44.673 25.705 1.00 77.19 189 LYS A CA 1
ATOM 1454 C C . LYS A 1 189 ? -3.568 -43.550 24.676 1.00 77.19 189 LYS A C 1
ATOM 1456 O O . LYS A 1 189 ? -3.006 -42.498 24.976 1.00 77.19 189 LYS A O 1
ATOM 1461 N N . ARG A 1 190 ? -4.095 -43.785 23.471 1.00 81.81 190 ARG A N 1
ATOM 1462 C CA . ARG A 1 190 ? -4.141 -42.800 22.386 1.00 81.81 190 ARG A CA 1
ATOM 1463 C C . ARG A 1 190 ? -4.869 -41.555 22.899 1.00 81.81 190 ARG A C 1
ATOM 1465 O O . ARG A 1 190 ? -6.054 -41.618 23.217 1.00 81.81 190 ARG A O 1
ATOM 1472 N N . GLN A 1 191 ? -4.139 -40.456 23.045 1.00 84.50 191 GLN A N 1
ATOM 1473 C CA . GLN A 1 191 ? -4.715 -39.185 23.471 1.00 84.50 191 GLN A CA 1
ATOM 1474 C C . GLN A 1 191 ? -5.580 -38.622 22.337 1.00 84.50 191 GLN A C 1
ATOM 1476 O O . GLN A 1 191 ? -5.281 -38.817 21.156 1.00 84.50 191 GLN A O 1
ATOM 1481 N N . LEU A 1 192 ? -6.677 -37.954 22.692 1.00 85.31 192 LEU A N 1
ATOM 1482 C CA . LEU A 1 192 ? -7.547 -37.302 21.717 1.00 85.31 192 LEU A CA 1
ATOM 1483 C C . LEU A 1 192 ? -6.813 -36.092 21.124 1.00 85.31 192 LEU A C 1
ATOM 1485 O O . LEU A 1 192 ? -6.391 -35.198 21.854 1.00 85.31 192 LEU A O 1
ATOM 1489 N N . SER A 1 193 ? -6.668 -36.065 19.798 1.00 85.69 193 SER A N 1
ATOM 1490 C CA . SER A 1 193 ? -6.150 -34.905 19.070 1.00 85.69 193 SER A CA 1
ATOM 1491 C C . SER A 1 193 ? -7.328 -34.017 18.690 1.00 85.69 193 SER A C 1
ATOM 1493 O O . SER A 1 193 ? -8.050 -34.287 17.730 1.00 85.69 193 SER A O 1
ATOM 1495 N N . PHE A 1 194 ? -7.572 -32.988 19.496 1.00 89.56 194 PHE A N 1
ATOM 1496 C CA . PHE A 1 194 ? -8.610 -32.010 19.201 1.00 89.56 194 PHE A CA 1
ATOM 1497 C C . PHE A 1 194 ? -8.118 -31.033 18.132 1.00 89.56 194 PHE A C 1
ATOM 1499 O O . PHE A 1 194 ? -7.004 -30.517 18.200 1.00 89.56 194 PHE A O 1
ATOM 1506 N N . HIS A 1 195 ? -8.962 -30.765 17.139 1.00 90.81 195 HIS A N 1
ATOM 1507 C CA . HIS A 1 195 ? -8.725 -29.687 16.186 1.00 90.81 195 HIS A CA 1
ATOM 1508 C C . HIS A 1 195 ? -9.136 -28.342 16.785 1.00 90.81 195 HIS A C 1
ATOM 1510 O O . HIS A 1 195 ? -10.075 -28.272 17.577 1.00 90.81 195 HIS A O 1
ATOM 1516 N N . GLU A 1 196 ? -8.465 -27.271 16.361 1.00 92.00 196 GLU A N 1
ATOM 1517 C CA . GLU A 1 196 ? -8.811 -25.920 16.795 1.00 92.00 196 GLU A CA 1
ATOM 1518 C C . GLU A 1 196 ? -10.285 -25.588 16.504 1.00 92.00 196 GLU A C 1
ATOM 1520 O O . GLU A 1 196 ? -10.806 -25.931 15.426 1.00 92.00 196 GLU A O 1
ATOM 1525 N N . PRO A 1 197 ? -10.966 -24.898 17.437 1.00 90.44 197 PRO A N 1
ATOM 1526 C CA . PRO A 1 197 ? -12.350 -24.501 17.242 1.00 90.44 197 PRO A CA 1
ATOM 1527 C C . PRO A 1 197 ? -12.479 -23.665 15.962 1.00 90.44 197 PRO A C 1
ATOM 1529 O O . PRO A 1 197 ? -11.729 -22.724 15.717 1.00 90.44 197 PRO A O 1
ATOM 1532 N N . GLY A 1 198 ? -13.437 -24.031 15.109 1.00 93.00 198 GLY A N 1
ATOM 1533 C CA . GLY A 1 198 ? -13.712 -23.322 13.857 1.00 93.00 198 GLY A CA 1
ATOM 1534 C C . GLY A 1 198 ? -12.974 -23.836 12.614 1.00 93.00 198 GLY A C 1
ATOM 1535 O O . GLY A 1 198 ? -13.361 -23.449 11.511 1.00 93.00 198 GLY A O 1
ATOM 1536 N N . LYS A 1 199 ? -11.998 -24.755 12.721 1.00 94.81 199 LYS A N 1
ATOM 1537 C CA . LYS A 1 199 ? -11.328 -25.354 11.543 1.00 94.81 199 LYS A CA 1
ATOM 1538 C C . LYS A 1 199 ? -12.330 -25.994 10.571 1.00 94.81 199 LYS A C 1
ATOM 1540 O O . LYS A 1 199 ? -12.323 -25.703 9.375 1.00 94.81 199 LYS A O 1
ATOM 1545 N N . PHE A 1 200 ? -13.241 -26.811 11.094 1.00 95.00 200 PHE A N 1
ATOM 1546 C CA . PHE A 1 200 ? -14.275 -27.465 10.287 1.00 95.00 200 PHE A CA 1
ATOM 1547 C C . PHE A 1 200 ? -15.418 -26.533 9.892 1.00 95.00 200 PHE A C 1
ATOM 1549 O O . PHE A 1 200 ? -16.018 -26.732 8.842 1.00 95.00 200 PHE A O 1
ATOM 1556 N N . VAL A 1 201 ? -15.674 -25.473 10.665 1.00 95.19 201 VAL A N 1
ATOM 1557 C CA . VAL A 1 201 ? -16.644 -24.434 10.282 1.00 95.19 201 VAL A CA 1
ATOM 1558 C C . VAL A 1 201 ? -16.154 -23.700 9.033 1.00 95.19 201 VAL A C 1
ATOM 1560 O O . VAL A 1 201 ? -16.909 -23.568 8.073 1.00 95.19 201 VAL A O 1
ATOM 1563 N N . LYS A 1 202 ? -14.871 -23.312 8.997 1.00 95.44 202 LYS A N 1
ATOM 1564 C CA . LYS A 1 202 ? -14.232 -22.707 7.816 1.00 95.44 202 LYS A CA 1
ATOM 1565 C C . LYS A 1 202 ? -14.239 -23.659 6.618 1.00 95.44 202 LYS A C 1
ATOM 1567 O O . LYS A 1 202 ? -14.558 -23.242 5.507 1.00 95.44 202 LYS A O 1
ATOM 1572 N N . MET A 1 203 ? -13.929 -24.940 6.838 1.00 96.00 203 MET A N 1
ATOM 1573 C CA . MET A 1 203 ? -13.980 -25.951 5.775 1.00 96.00 203 MET A CA 1
ATOM 1574 C C . MET A 1 203 ? -15.401 -26.106 5.213 1.00 96.00 203 MET A C 1
ATOM 1576 O O . MET A 1 203 ? -15.588 -26.076 4.001 1.00 96.00 203 MET A O 1
ATOM 1580 N N . ALA A 1 204 ? -16.411 -26.201 6.080 1.00 96.94 204 ALA A N 1
ATOM 1581 C CA . ALA A 1 204 ? -17.807 -26.321 5.674 1.00 96.94 204 ALA A CA 1
ATOM 1582 C C . ALA A 1 204 ? -18.300 -25.075 4.924 1.00 96.94 204 ALA A C 1
ATOM 1584 O O . ALA A 1 204 ? -18.984 -25.201 3.912 1.00 96.94 204 ALA A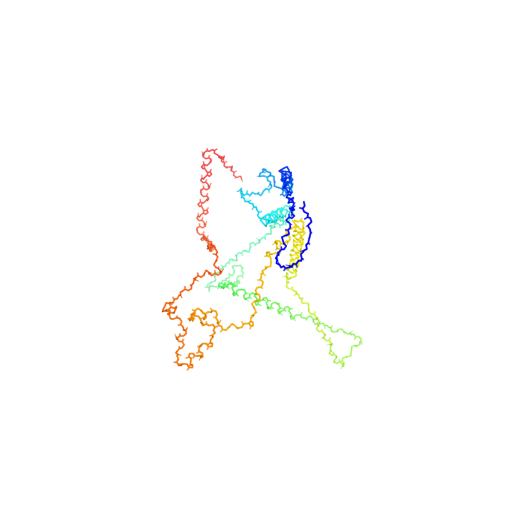 O 1
ATOM 1585 N N . GLN A 1 205 ? -17.925 -23.873 5.374 1.00 96.44 205 GLN A N 1
ATOM 1586 C CA . GLN A 1 205 ? -18.222 -22.629 4.659 1.00 96.44 205 GLN A CA 1
ATOM 1587 C C . GLN A 1 205 ? -17.605 -22.637 3.260 1.00 96.44 205 GLN A C 1
ATOM 1589 O O . GLN A 1 205 ? -18.324 -22.410 2.292 1.00 96.44 205 GLN A O 1
ATOM 1594 N N . ARG A 1 206 ? -16.322 -23.003 3.133 1.00 96.81 206 ARG A N 1
ATOM 1595 C CA . ARG A 1 206 ? -15.653 -23.139 1.831 1.00 96.81 206 ARG A CA 1
ATOM 1596 C C . ARG A 1 206 ? -16.381 -24.126 0.916 1.00 96.81 206 ARG A C 1
ATOM 1598 O O . ARG A 1 206 ? -16.571 -23.825 -0.258 1.00 96.81 206 ARG A O 1
ATOM 1605 N N . MET A 1 207 ? -16.816 -25.271 1.444 1.00 97.25 207 MET A N 1
ATOM 1606 C CA . MET A 1 207 ? -17.575 -26.268 0.679 1.00 97.25 207 MET A CA 1
ATOM 1607 C C . MET A 1 207 ? -18.924 -25.721 0.196 1.00 97.25 207 MET A C 1
ATOM 1609 O O . MET A 1 207 ? -19.267 -25.900 -0.970 1.00 97.25 207 MET A O 1
ATOM 1613 N N . ARG A 1 208 ? -19.662 -24.997 1.049 1.00 97.25 208 ARG A N 1
ATOM 1614 C CA . ARG A 1 208 ? -20.929 -24.351 0.664 1.00 97.25 208 ARG A CA 1
ATOM 1615 C C . ARG A 1 208 ? -20.722 -23.283 -0.404 1.00 97.25 208 ARG A C 1
ATOM 1617 O O . ARG A 1 208 ? -21.457 -23.275 -1.382 1.00 97.25 208 ARG A O 1
ATOM 1624 N N . THR A 1 209 ? -19.718 -22.421 -0.248 1.00 95.31 209 THR A N 1
ATOM 1625 C CA . THR A 1 209 ? -19.397 -21.389 -1.243 1.00 95.31 209 THR A CA 1
ATOM 1626 C C . THR A 1 209 ? -18.988 -22.017 -2.570 1.00 95.31 209 THR A C 1
ATOM 1628 O O . THR A 1 209 ? -19.479 -21.602 -3.612 1.00 95.31 209 THR A O 1
ATOM 1631 N N . LYS A 1 210 ? -18.153 -23.065 -2.547 1.00 96.81 210 LYS A N 1
ATOM 1632 C CA . LYS A 1 210 ? -17.775 -23.811 -3.754 1.00 96.81 210 LYS A CA 1
ATOM 1633 C C . LYS A 1 210 ? -19.004 -24.378 -4.469 1.00 96.81 210 LYS A C 1
ATOM 1635 O O . LYS A 1 210 ? -19.117 -24.242 -5.680 1.00 96.81 210 LYS A O 1
ATOM 1640 N N . PHE A 1 211 ? -19.930 -24.971 -3.721 1.00 97.25 211 PHE A N 1
ATOM 1641 C CA . PHE A 1 211 ? -21.168 -25.510 -4.278 1.00 97.25 211 PHE A CA 1
ATOM 1642 C C . PHE A 1 211 ? -22.083 -24.414 -4.846 1.00 97.25 211 PHE A C 1
ATOM 1644 O O . PHE A 1 211 ? -22.606 -24.561 -5.944 1.00 97.25 211 PHE A O 1
ATOM 1651 N N . GLN A 1 212 ? -22.219 -23.277 -4.156 1.00 95.19 212 GLN A N 1
ATOM 1652 C CA . GLN A 1 212 ? -22.968 -22.122 -4.664 1.00 95.19 212 GLN A CA 1
ATOM 1653 C C . GLN A 1 212 ? -22.368 -21.571 -5.962 1.00 95.19 212 GLN A C 1
ATOM 1655 O O . GLN A 1 212 ? -23.112 -21.264 -6.888 1.00 95.19 212 GLN A O 1
ATOM 1660 N N . LEU A 1 213 ? -21.037 -21.488 -6.057 1.00 93.50 213 LEU A N 1
ATOM 1661 C CA . LEU A 1 213 ? -20.353 -21.081 -7.286 1.00 93.50 213 LEU A CA 1
ATOM 1662 C C . LEU A 1 213 ? -20.578 -22.081 -8.419 1.00 93.50 213 LEU A C 1
ATOM 1664 O O . LEU A 1 213 ? -20.789 -21.664 -9.551 1.00 93.50 213 LEU A O 1
ATOM 1668 N N . GLN A 1 214 ? -20.582 -23.380 -8.120 1.00 94.44 214 GLN A N 1
ATOM 1669 C CA . GLN A 1 214 ? -20.883 -24.413 -9.108 1.00 94.44 214 GLN A CA 1
ATOM 1670 C C . GLN A 1 214 ? -22.321 -24.291 -9.629 1.00 94.44 214 GLN A C 1
ATOM 1672 O O . GLN A 1 214 ? -22.524 -24.301 -10.840 1.00 94.44 214 GLN A O 1
ATOM 1677 N N . ILE A 1 215 ? -23.300 -24.095 -8.740 1.00 95.50 215 ILE A N 1
ATOM 1678 C CA . ILE A 1 215 ? -24.694 -23.831 -9.129 1.00 95.50 215 ILE A CA 1
ATOM 1679 C C . ILE A 1 215 ? -24.785 -22.562 -9.979 1.00 95.50 215 ILE A C 1
ATOM 1681 O 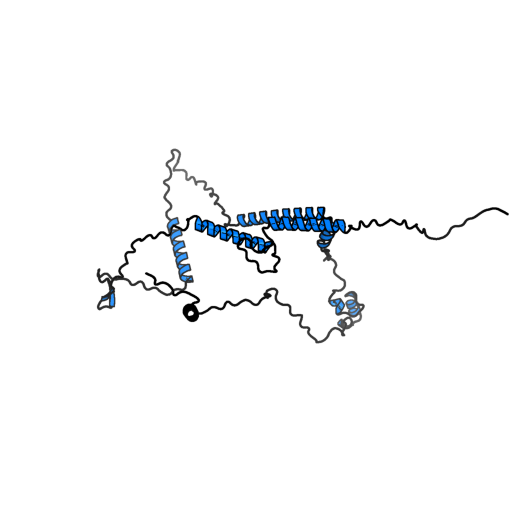O . ILE A 1 215 ? -25.480 -22.547 -10.992 1.00 95.50 215 ILE A O 1
ATOM 1685 N N . LEU A 1 216 ? -24.093 -21.490 -9.584 1.00 89.31 216 LEU A N 1
ATOM 1686 C CA . LEU A 1 216 ? -24.097 -20.237 -10.332 1.00 89.31 216 LEU A CA 1
ATOM 1687 C C . LEU A 1 216 ? -23.493 -20.430 -11.724 1.00 89.31 216 LEU A C 1
ATOM 1689 O O . LEU A 1 216 ? -24.074 -19.980 -12.705 1.00 89.31 216 LEU A O 1
ATOM 1693 N N . GLN A 1 217 ? -22.367 -21.133 -11.822 1.00 87.31 217 GLN A N 1
ATOM 1694 C CA . GLN A 1 217 ? -21.724 -21.453 -13.090 1.00 87.31 217 GLN A CA 1
ATOM 1695 C C . GLN A 1 217 ? -22.638 -22.296 -13.982 1.00 87.31 217 GLN A C 1
ATOM 1697 O O . GLN A 1 217 ? -22.733 -22.028 -15.177 1.00 87.31 217 GLN A O 1
ATOM 1702 N N . GLU A 1 218 ? -23.336 -23.283 -13.421 1.00 91.88 218 GLU A N 1
ATOM 1703 C CA . GLU A 1 218 ? -24.296 -24.099 -14.161 1.00 91.88 218 GLU A CA 1
ATOM 1704 C C . GLU A 1 218 ? -25.500 -23.274 -14.627 1.00 91.88 218 GLU A C 1
ATOM 1706 O O . GLU A 1 218 ? -25.881 -23.352 -15.792 1.00 91.88 218 GLU A O 1
ATOM 1711 N N . SER A 1 219 ? -26.049 -22.424 -13.759 1.00 89.12 219 SER A N 1
ATOM 1712 C CA . SER A 1 219 ? -27.141 -21.503 -14.090 1.00 89.12 219 SER A CA 1
ATOM 1713 C C . SER A 1 219 ? -26.743 -20.529 -15.202 1.00 89.12 219 SER A C 1
ATOM 1715 O O . SER A 1 219 ? -27.470 -20.374 -16.183 1.00 89.12 219 SER A O 1
ATOM 1717 N N . VAL A 1 220 ? -25.547 -19.937 -15.114 1.00 81.75 220 VAL A N 1
ATOM 1718 C CA . VAL A 1 220 ? -24.990 -19.070 -16.159 1.00 81.75 220 VAL A CA 1
ATOM 1719 C C . VAL A 1 220 ? -24.777 -19.859 -17.448 1.00 81.75 220 VAL A C 1
ATOM 1721 O O . VAL A 1 220 ? -25.174 -19.391 -18.508 1.00 81.75 220 VAL A O 1
ATOM 1724 N N . ALA A 1 221 ? -24.229 -21.074 -17.390 1.00 82.88 221 ALA A N 1
ATOM 1725 C CA . ALA A 1 221 ? -24.059 -21.919 -18.570 1.00 82.88 221 ALA A CA 1
ATOM 1726 C C . ALA A 1 221 ? -25.405 -22.274 -19.223 1.00 82.88 221 ALA A C 1
ATOM 1728 O O . ALA A 1 221 ? -25.519 -22.238 -20.447 1.00 82.88 221 ALA A O 1
ATOM 1729 N N . GLN A 1 222 ? -26.439 -22.576 -18.433 1.00 85.38 222 GLN A N 1
ATOM 1730 C CA . GLN A 1 222 ? -27.794 -22.810 -18.932 1.00 85.38 222 GLN A CA 1
ATOM 1731 C C . GLN A 1 222 ? -28.391 -21.542 -19.553 1.00 85.38 222 GLN A C 1
ATOM 1733 O O . GLN A 1 222 ? -28.979 -21.623 -20.628 1.00 85.38 222 GLN A O 1
ATOM 1738 N N . ALA A 1 223 ? -28.217 -20.375 -18.927 1.00 78.88 223 ALA A N 1
ATOM 1739 C CA . ALA A 1 223 ? -28.661 -19.095 -19.473 1.00 78.88 223 ALA A CA 1
ATOM 1740 C C . ALA A 1 223 ? -27.954 -18.773 -20.798 1.00 78.88 223 ALA A C 1
ATOM 1742 O O . ALA A 1 223 ? -28.617 -18.436 -21.769 1.00 78.88 223 ALA A O 1
ATOM 1743 N N . VAL A 1 224 ? -26.637 -18.972 -20.873 1.00 76.81 224 VAL A N 1
ATOM 1744 C CA . VAL A 1 224 ? -25.822 -18.768 -22.081 1.00 76.81 224 VAL A CA 1
ATOM 1745 C C . VAL A 1 224 ? -26.211 -19.732 -23.208 1.00 76.81 224 VAL A C 1
ATOM 1747 O O . VAL A 1 224 ? -26.286 -19.319 -24.363 1.00 76.81 224 VAL A O 1
ATOM 1750 N N . ARG A 1 225 ? -26.505 -21.005 -22.896 1.00 77.12 225 ARG A N 1
ATOM 1751 C CA . ARG A 1 225 ? -27.055 -21.964 -23.876 1.00 77.12 225 ARG A CA 1
ATOM 1752 C C . ARG A 1 225 ? -28.428 -21.520 -24.379 1.00 77.12 225 ARG A C 1
ATOM 1754 O O . ARG A 1 225 ? -28.679 -21.602 -25.574 1.00 77.12 225 ARG A O 1
ATOM 1761 N N . LYS A 1 226 ? -29.293 -21.030 -23.484 1.00 80.88 226 LYS A N 1
ATOM 1762 C CA . LYS A 1 226 ? -30.629 -20.522 -23.833 1.00 80.88 226 LYS A CA 1
ATOM 1763 C C . LYS A 1 226 ? -30.577 -19.248 -24.680 1.00 80.88 226 LYS A C 1
ATOM 1765 O O . LYS A 1 226 ? -31.461 -19.055 -25.503 1.00 80.88 226 LYS A O 1
ATOM 1770 N N . THR A 1 227 ? -29.574 -18.390 -24.492 1.00 74.81 227 THR A N 1
ATOM 1771 C CA . THR A 1 227 ? -29.443 -17.118 -25.224 1.00 74.81 227 THR A CA 1
ATOM 1772 C C . THR A 1 227 ? -28.556 -17.200 -26.466 1.00 74.81 227 THR A C 1
ATOM 1774 O O . THR A 1 227 ? -28.492 -16.233 -27.215 1.00 74.81 227 THR A O 1
ATOM 1777 N N . GLY A 1 228 ? -27.870 -18.324 -26.711 1.00 66.50 228 GLY A N 1
ATOM 1778 C CA . GLY A 1 228 ? -27.029 -18.514 -27.901 1.00 66.50 228 GLY A CA 1
ATOM 1779 C C . GLY A 1 228 ? -25.710 -17.723 -27.906 1.00 66.50 228 GLY A C 1
ATOM 1780 O O . GLY A 1 228 ? -24.987 -17.758 -28.895 1.00 66.50 228 GLY A O 1
ATOM 1781 N N . ILE A 1 229 ? -25.341 -17.055 -26.805 1.00 63.75 229 ILE A N 1
ATOM 1782 C CA . ILE A 1 229 ? -24.165 -16.154 -26.703 1.00 63.75 229 ILE A CA 1
ATOM 1783 C C . ILE A 1 229 ? -22.869 -16.926 -26.330 1.00 63.75 229 ILE A C 1
ATOM 1785 O O . ILE A 1 229 ? -21.828 -16.356 -26.003 1.00 63.75 229 ILE A O 1
ATOM 1789 N N . ALA A 1 230 ? -22.899 -18.262 -26.384 1.00 61.91 230 ALA A N 1
ATOM 1790 C CA . ALA A 1 230 ? -21.819 -19.141 -25.919 1.00 61.91 230 ALA A CA 1
ATOM 1791 C C . ALA A 1 230 ? -20.462 -18.927 -26.618 1.00 61.91 230 ALA A C 1
ATOM 1793 O O . ALA A 1 230 ? -19.417 -19.202 -26.026 1.00 61.91 230 ALA A O 1
ATOM 1794 N N . SER A 1 231 ? -20.463 -18.425 -27.853 1.00 60.19 231 SER A N 1
ATOM 1795 C CA . SER A 1 231 ? -19.254 -18.170 -28.641 1.00 60.19 231 SER A CA 1
ATOM 1796 C C . SER A 1 231 ? -18.466 -16.953 -28.138 1.00 60.19 231 SER A C 1
ATOM 1798 O O . SER A 1 231 ? -17.248 -17.038 -27.994 1.00 60.19 231 SER A O 1
ATOM 1800 N N . ALA A 1 232 ? -19.135 -15.854 -27.780 1.00 58.31 232 ALA A N 1
ATOM 1801 C CA . ALA A 1 232 ? -18.471 -14.598 -27.412 1.00 58.31 232 ALA A CA 1
ATOM 1802 C C . ALA A 1 232 ? -17.808 -14.641 -26.020 1.00 58.31 232 ALA A C 1
ATOM 1804 O O . ALA A 1 232 ? -16.671 -14.200 -25.851 1.00 58.31 232 ALA A O 1
ATOM 1805 N N . ALA A 1 233 ? -18.470 -15.238 -25.022 1.00 61.78 233 ALA A N 1
ATOM 1806 C CA . ALA A 1 233 ? -17.913 -15.352 -23.667 1.00 61.78 233 ALA A CA 1
ATOM 1807 C C . ALA A 1 233 ? -16.708 -16.316 -23.596 1.00 61.78 233 ALA A C 1
ATOM 1809 O O . ALA A 1 233 ? -15.774 -16.108 -22.818 1.00 61.78 233 ALA A O 1
ATOM 1810 N N . LYS A 1 234 ? -16.695 -17.356 -24.443 1.00 61.28 234 LYS A N 1
ATOM 1811 C CA . LYS A 1 234 ? -15.575 -18.303 -24.537 1.00 61.28 234 LYS A CA 1
ATOM 1812 C C . LYS A 1 234 ? -14.345 -17.660 -25.183 1.00 61.28 234 LYS A C 1
ATOM 1814 O O . LYS A 1 234 ? -13.243 -17.888 -24.697 1.00 61.28 234 LYS A O 1
ATOM 1819 N N . LEU A 1 235 ? -14.530 -16.806 -26.193 1.00 58.53 235 LEU A N 1
ATOM 1820 C CA . LEU A 1 235 ? -13.443 -16.032 -26.807 1.00 58.53 235 LEU A CA 1
ATOM 1821 C C . LEU A 1 235 ? -12.816 -15.030 -25.827 1.00 58.53 235 LEU A C 1
ATOM 1823 O O . LEU A 1 235 ? -11.600 -14.902 -25.789 1.00 58.53 235 LEU A O 1
ATOM 1827 N N . SER A 1 236 ? -13.621 -14.406 -24.962 1.00 58.69 236 SER A N 1
ATOM 1828 C CA . SER A 1 236 ? -13.125 -13.507 -23.906 1.00 58.69 236 SER A CA 1
ATOM 1829 C C . SER A 1 236 ? -12.273 -14.210 -22.836 1.00 58.69 236 SER A C 1
ATOM 1831 O O . SER A 1 236 ? -11.464 -13.552 -22.187 1.00 58.69 236 SER A O 1
ATOM 1833 N N . THR A 1 237 ? -12.452 -15.519 -22.627 1.00 61.59 237 THR A N 1
ATOM 1834 C CA . THR A 1 237 ? -11.737 -16.282 -21.583 1.00 61.59 237 THR A CA 1
ATOM 1835 C C . THR A 1 237 ? -10.458 -16.944 -22.108 1.00 61.59 237 THR A C 1
ATOM 1837 O O . THR A 1 237 ? -9.602 -17.356 -21.325 1.00 61.59 237 THR A O 1
ATOM 1840 N N . ILE A 1 238 ? -10.290 -17.039 -23.430 1.00 60.94 238 ILE A N 1
ATOM 1841 C CA . ILE A 1 238 ? -9.052 -17.520 -24.042 1.00 60.94 238 ILE A CA 1
ATOM 1842 C C . ILE A 1 238 ? -8.051 -16.368 -23.978 1.00 60.94 238 ILE A C 1
ATOM 1844 O O . ILE A 1 238 ? -7.882 -15.607 -24.925 1.00 60.94 238 ILE A O 1
ATOM 1848 N N . GLN A 1 239 ? -7.383 -16.219 -22.833 1.00 61.44 239 GLN A N 1
ATOM 1849 C CA . GLN A 1 239 ? -6.104 -15.524 -22.827 1.00 61.44 239 GLN A CA 1
ATOM 1850 C C . GLN A 1 239 ? -5.190 -16.312 -23.771 1.00 61.44 239 GLN A C 1
ATOM 1852 O O . GLN A 1 239 ? -4.973 -17.503 -23.512 1.00 61.44 239 GLN A O 1
ATOM 1857 N N . PRO A 1 240 ? -4.687 -15.717 -24.868 1.00 59.00 240 PRO A N 1
ATOM 1858 C CA . PRO A 1 240 ? -3.666 -16.369 -25.664 1.00 59.00 240 PRO A CA 1
ATOM 1859 C C . PRO A 1 240 ? -2.479 -16.584 -24.731 1.00 59.00 240 PRO A C 1
ATOM 1861 O O . PRO A 1 240 ? -1.786 -15.640 -24.347 1.00 59.00 240 PRO A O 1
ATOM 1864 N N . LYS A 1 241 ? -2.290 -17.830 -24.298 1.00 59.06 241 LYS A N 1
ATOM 1865 C CA . LYS A 1 241 ? -1.074 -18.239 -23.616 1.00 59.06 241 LYS A CA 1
ATOM 1866 C C . LYS A 1 241 ? 0.018 -18.102 -24.662 1.00 59.06 241 LYS A C 1
ATOM 1868 O O . LYS A 1 241 ? 0.167 -18.977 -25.506 1.00 59.06 241 LYS A O 1
ATOM 1873 N N . ARG A 1 242 ? 0.727 -16.975 -24.651 1.00 63.09 242 ARG A N 1
ATOM 1874 C CA . ARG A 1 242 ? 2.046 -16.894 -25.265 1.00 63.09 242 ARG A CA 1
ATOM 1875 C C . ARG A 1 242 ? 2.903 -17.895 -24.495 1.00 63.09 242 ARG A C 1
ATOM 1877 O O . ARG A 1 242 ? 3.385 -17.575 -23.414 1.00 63.09 242 ARG A O 1
ATOM 1884 N N . SER A 1 243 ? 2.973 -19.133 -24.977 1.00 62.09 243 SER A N 1
ATOM 1885 C CA . SER A 1 243 ? 4.061 -20.036 -24.628 1.00 62.09 243 SER A CA 1
ATOM 1886 C C . SER A 1 243 ? 5.301 -19.403 -25.234 1.00 62.09 243 SER A C 1
ATOM 1888 O O . SER A 1 243 ? 5.534 -19.488 -26.435 1.00 62.09 243 SER A O 1
ATOM 1890 N N . ILE A 1 244 ? 5.993 -18.611 -24.426 1.00 65.38 244 ILE A N 1
ATOM 1891 C CA . ILE A 1 244 ? 7.354 -18.213 -24.739 1.00 65.38 244 ILE A CA 1
ATOM 1892 C C . ILE A 1 244 ? 8.150 -19.480 -24.459 1.00 65.38 244 ILE A C 1
ATOM 1894 O O . ILE A 1 244 ? 8.217 -19.905 -23.305 1.00 65.38 244 ILE A O 1
ATOM 1898 N N . ASP A 1 245 ? 8.628 -20.140 -25.508 1.00 67.12 245 ASP A N 1
ATOM 1899 C CA . ASP A 1 245 ? 9.516 -21.283 -25.356 1.00 67.12 245 ASP A CA 1
ATOM 1900 C C . ASP A 1 245 ? 10.820 -20.753 -24.742 1.00 67.12 245 ASP A C 1
ATOM 1902 O O . ASP A 1 245 ? 11.631 -20.116 -25.408 1.00 67.12 245 ASP A O 1
ATOM 1906 N N . GLU A 1 246 ? 10.987 -20.945 -23.429 1.00 67.75 246 GLU A N 1
ATOM 1907 C CA . GLU A 1 246 ? 12.143 -20.465 -22.646 1.00 67.75 246 GLU A CA 1
ATOM 1908 C C . GLU A 1 246 ? 13.483 -21.053 -23.132 1.00 67.75 246 GLU A C 1
ATOM 1910 O O . GLU A 1 246 ? 14.549 -20.631 -22.691 1.00 67.75 246 GLU A O 1
ATOM 1915 N N . THR A 1 247 ? 13.434 -22.039 -24.028 1.00 71.69 247 THR A N 1
ATOM 1916 C CA . THR A 1 247 ? 14.588 -22.738 -24.594 1.00 71.69 247 THR A CA 1
ATOM 1917 C C . THR A 1 247 ? 15.268 -22.008 -25.748 1.00 71.69 247 THR A C 1
ATOM 1919 O O . THR A 1 247 ? 16.426 -22.313 -26.031 1.00 71.69 247 THR A O 1
ATOM 1922 N N . ASP A 1 248 ? 14.604 -21.049 -26.397 1.00 79.44 248 ASP A N 1
ATOM 1923 C CA . ASP A 1 248 ? 15.164 -20.373 -27.569 1.00 79.44 248 ASP A CA 1
ATOM 1924 C C . ASP A 1 248 ? 15.979 -19.147 -27.138 1.00 79.44 248 ASP A C 1
ATOM 1926 O O . ASP A 1 248 ? 15.459 -18.046 -26.947 1.00 79.44 248 ASP A O 1
ATOM 1930 N N . ILE A 1 249 ? 17.288 -19.349 -26.965 1.00 81.56 249 ILE A N 1
ATOM 1931 C CA . ILE A 1 249 ? 18.238 -18.270 -26.677 1.00 81.56 249 ILE A CA 1
ATOM 1932 C C . ILE A 1 249 ? 18.427 -17.447 -27.963 1.00 81.56 249 ILE A C 1
ATOM 1934 O O . ILE A 1 249 ? 18.892 -17.993 -28.969 1.00 81.56 249 ILE A O 1
ATOM 1938 N N . PRO A 1 250 ? 18.081 -16.147 -27.973 1.00 85.06 250 PRO A N 1
ATOM 1939 C CA . PRO A 1 250 ? 18.239 -15.324 -29.161 1.00 85.06 250 PRO A CA 1
ATOM 1940 C C . PRO A 1 250 ? 19.723 -15.071 -29.458 1.00 85.06 250 PRO A C 1
ATOM 1942 O O . PRO A 1 250 ? 20.541 -14.935 -28.553 1.00 85.06 250 PRO A O 1
ATOM 1945 N N . LEU A 1 251 ? 20.061 -14.952 -30.746 1.00 87.12 251 LEU A N 1
ATOM 1946 C CA . LEU A 1 251 ? 21.425 -14.642 -31.208 1.00 87.12 251 LEU A CA 1
ATOM 1947 C C . LEU A 1 251 ? 21.931 -13.274 -30.733 1.00 87.12 251 LEU A C 1
ATOM 1949 O O . LEU A 1 251 ? 23.139 -13.031 -30.734 1.00 87.12 251 LEU A O 1
ATOM 1953 N N . LEU A 1 252 ? 20.997 -12.388 -30.391 1.00 88.31 252 LEU A N 1
ATOM 1954 C CA . LEU A 1 252 ? 21.244 -11.068 -29.847 1.00 88.31 252 LEU A CA 1
ATOM 1955 C C . LEU A 1 252 ? 20.169 -10.751 -28.812 1.00 88.31 252 LEU A C 1
ATOM 1957 O O . LEU A 1 252 ? 18.974 -10.944 -29.058 1.00 88.31 252 LEU A O 1
ATOM 1961 N N . GLU A 1 253 ? 20.584 -10.254 -27.656 1.00 89.81 253 GLU A N 1
ATOM 1962 C CA . GLU A 1 253 ? 19.653 -9.890 -26.600 1.00 89.81 253 GLU A CA 1
ATOM 1963 C C . GLU A 1 253 ? 18.925 -8.586 -26.966 1.00 89.81 253 GLU A C 1
ATOM 1965 O O . GLU A 1 253 ? 19.491 -7.657 -27.543 1.00 89.81 253 GLU A O 1
ATOM 1970 N N . TRP A 1 254 ? 17.631 -8.505 -26.654 1.00 87.94 254 TRP A N 1
ATOM 1971 C CA . TRP A 1 254 ? 16.766 -7.407 -27.110 1.00 87.94 254 TRP A CA 1
ATOM 1972 C C . TRP A 1 254 ? 17.186 -6.023 -26.587 1.00 87.94 254 TRP A C 1
ATOM 1974 O O . TRP A 1 254 ? 16.825 -5.012 -27.186 1.00 87.94 254 TRP A O 1
ATOM 1984 N N . TRP A 1 255 ? 17.930 -5.964 -25.480 1.00 89.00 255 TRP A N 1
ATOM 1985 C CA . TRP A 1 255 ? 18.467 -4.720 -24.927 1.00 89.00 255 TRP A CA 1
ATOM 1986 C C . TRP A 1 255 ? 19.762 -4.286 -25.638 1.00 89.00 255 TRP A C 1
ATOM 1988 O O . TRP A 1 255 ? 19.971 -3.091 -25.840 1.00 89.00 255 TRP A O 1
ATOM 1998 N N . ASP A 1 256 ? 20.579 -5.237 -26.100 1.00 88.31 256 ASP A N 1
ATOM 1999 C CA . ASP A 1 256 ? 21.794 -4.978 -26.885 1.00 88.31 256 ASP A CA 1
ATOM 2000 C C . ASP A 1 256 ? 21.483 -4.546 -28.319 1.00 88.31 256 ASP A C 1
ATOM 2002 O O . ASP A 1 256 ? 22.189 -3.713 -28.888 1.00 88.31 256 ASP A O 1
ATOM 2006 N N . ALA A 1 257 ? 20.378 -5.040 -28.886 1.00 87.69 257 ALA A N 1
ATOM 2007 C CA . ALA A 1 257 ? 19.894 -4.633 -30.205 1.00 87.69 257 ALA A CA 1
ATOM 2008 C C . ALA A 1 257 ? 19.688 -3.114 -30.332 1.00 87.69 257 ALA A C 1
ATOM 2010 O O . ALA A 1 257 ? 19.817 -2.564 -31.422 1.00 87.69 257 ALA A O 1
ATOM 2011 N N . TYR A 1 258 ? 19.386 -2.435 -29.221 1.00 86.19 258 TYR A N 1
ATOM 2012 C CA . TYR A 1 258 ? 19.269 -0.982 -29.189 1.00 86.19 258 TYR A CA 1
ATOM 2013 C C . TYR A 1 258 ? 20.662 -0.318 -29.151 1.00 86.19 258 TYR A C 1
ATOM 2015 O O . TYR A 1 258 ? 20.891 0.714 -29.753 1.00 86.19 258 TYR A O 1
ATOM 2023 N N . ILE A 1 259 ? 21.655 -0.896 -28.484 1.00 88.81 259 ILE A N 1
ATOM 2024 C CA . ILE A 1 259 ? 22.954 -0.232 -28.277 1.00 88.81 259 ILE A CA 1
ATOM 2025 C C . ILE A 1 259 ? 23.880 -0.359 -29.505 1.00 88.81 259 ILE A C 1
ATOM 2027 O O . ILE A 1 259 ? 24.752 0.490 -29.740 1.00 88.81 259 ILE A O 1
ATOM 2031 N N . LEU A 1 260 ? 23.709 -1.416 -30.297 1.00 89.00 260 LEU A N 1
ATOM 2032 C CA . LEU A 1 260 ? 24.545 -1.723 -31.458 1.00 89.00 260 LEU A CA 1
ATOM 2033 C C . LEU A 1 260 ? 24.143 -0.928 -32.712 1.00 89.00 260 LEU A C 1
ATOM 2035 O O . LEU A 1 260 ? 23.065 -0.348 -32.809 1.00 89.00 260 LEU A O 1
ATOM 2039 N N . LYS A 1 261 ? 25.053 -0.859 -33.689 1.00 85.50 261 LYS A N 1
ATOM 2040 C CA . LYS A 1 261 ? 24.778 -0.241 -34.995 1.00 85.50 261 LYS A CA 1
ATOM 2041 C C . LYS A 1 261 ? 23.750 -1.045 -35.798 1.00 85.50 261 LYS A C 1
ATOM 2043 O O . LYS A 1 261 ? 23.710 -2.273 -35.729 1.00 85.50 261 LYS A O 1
ATOM 2048 N N . GLU A 1 262 ? 22.977 -0.338 -36.622 1.00 79.00 262 GLU A N 1
ATOM 2049 C CA . GLU A 1 262 ? 22.025 -0.941 -37.558 1.00 79.00 262 GLU A CA 1
ATOM 2050 C C . GLU A 1 262 ? 22.740 -1.945 -38.479 1.00 79.00 262 GLU A C 1
ATOM 2052 O O . GLU A 1 262 ? 23.724 -1.606 -39.138 1.00 79.00 262 GLU A O 1
ATOM 2057 N N . GLY A 1 263 ? 22.262 -3.193 -38.493 1.00 77.25 263 GLY A N 1
ATOM 2058 C CA . GLY A 1 263 ? 22.832 -4.288 -39.288 1.00 77.25 263 GLY A CA 1
ATOM 2059 C C . GLY A 1 263 ? 23.600 -5.350 -38.495 1.00 77.25 263 GLY A C 1
ATOM 2060 O O . GLY A 1 263 ? 23.930 -6.387 -39.064 1.00 77.25 263 GLY A O 1
ATOM 2061 N N . VAL A 1 264 ? 23.842 -5.154 -37.193 1.00 81.75 264 VAL A N 1
ATOM 2062 C CA . VAL A 1 264 ? 24.406 -6.203 -36.327 1.00 81.75 264 VAL A CA 1
ATOM 2063 C C . VAL A 1 264 ? 23.291 -7.129 -35.836 1.00 81.75 264 VAL A C 1
ATOM 2065 O O . VAL A 1 264 ? 22.410 -6.708 -35.091 1.00 81.75 264 VAL A O 1
ATOM 2068 N N . THR A 1 265 ? 23.319 -8.396 -36.254 1.00 81.31 265 THR A N 1
ATOM 2069 C CA . THR A 1 265 ? 22.264 -9.386 -35.950 1.00 81.31 265 THR A CA 1
ATOM 2070 C C . THR A 1 265 ? 22.704 -10.498 -34.994 1.00 81.31 265 THR A C 1
ATOM 2072 O O . THR A 1 265 ? 21.882 -11.320 -34.597 1.00 81.31 265 THR A O 1
ATOM 2075 N N . SER A 1 266 ? 23.989 -10.563 -34.642 1.00 85.88 266 SER A N 1
ATOM 2076 C CA . SER A 1 266 ? 24.551 -11.554 -33.719 1.00 85.88 266 SER A CA 1
ATOM 2077 C C . SER A 1 266 ? 25.853 -11.039 -33.104 1.00 85.88 266 SER A C 1
ATOM 2079 O O . SER A 1 266 ? 26.558 -10.247 -33.729 1.00 85.88 266 SER A O 1
ATOM 2081 N N . TYR A 1 267 ? 26.207 -11.530 -31.913 1.00 85.62 267 TYR A N 1
ATOM 2082 C CA . TYR A 1 267 ? 27.494 -11.236 -31.272 1.00 85.62 267 TYR A CA 1
ATOM 2083 C C . TYR A 1 267 ? 28.717 -11.713 -32.070 1.00 85.62 267 TYR A C 1
ATOM 2085 O O . TYR A 1 267 ? 29.815 -11.227 -31.812 1.00 85.62 267 TYR A O 1
ATOM 2093 N N . SER A 1 268 ? 28.554 -12.588 -33.070 1.00 84.81 268 SER A N 1
ATOM 2094 C CA . SER A 1 268 ? 29.654 -13.055 -33.932 1.00 84.81 268 SER A CA 1
ATOM 2095 C C . SER A 1 268 ? 30.411 -11.915 -34.624 1.00 84.81 268 SER A C 1
ATOM 2097 O O . SER A 1 268 ? 31.607 -12.023 -34.877 1.00 84.81 268 SER A O 1
ATOM 2099 N N . THR A 1 269 ? 29.756 -10.777 -34.876 1.00 80.50 269 THR A N 1
ATOM 2100 C CA . THR A 1 269 ? 30.413 -9.596 -35.459 1.00 80.50 269 THR A CA 1
ATOM 2101 C C . THR A 1 269 ? 31.483 -8.998 -34.541 1.00 80.50 269 THR A C 1
ATOM 2103 O O . THR A 1 269 ? 32.372 -8.287 -35.004 1.00 80.50 269 THR A O 1
ATOM 2106 N N . LEU A 1 270 ? 31.406 -9.252 -33.229 1.00 80.25 270 LEU A N 1
ATOM 2107 C CA . LEU A 1 270 ? 32.430 -8.825 -32.274 1.00 80.25 270 LEU A CA 1
ATOM 2108 C C . LEU A 1 270 ? 33.714 -9.648 -32.425 1.00 80.25 270 LEU A C 1
ATOM 2110 O O . LEU A 1 270 ? 34.801 -9.082 -32.305 1.00 80.25 270 LEU A O 1
ATOM 2114 N N . ASP A 1 271 ? 33.595 -10.937 -32.751 1.00 82.69 271 ASP A N 1
ATOM 2115 C CA . ASP A 1 271 ? 34.745 -11.807 -33.011 1.00 82.69 271 ASP A CA 1
ATOM 2116 C C . ASP A 1 271 ? 35.474 -11.376 -34.291 1.00 82.69 271 ASP A C 1
ATOM 2118 O O . ASP A 1 271 ? 36.701 -11.286 -34.312 1.00 82.69 271 ASP A O 1
ATOM 2122 N N . GLU A 1 272 ? 34.730 -11.010 -35.338 1.00 82.50 272 GLU A N 1
ATOM 2123 C CA . GLU A 1 272 ? 35.299 -10.458 -36.576 1.00 82.50 272 GLU A CA 1
ATOM 2124 C C . GLU A 1 272 ? 36.054 -9.143 -36.319 1.00 82.50 272 GLU A C 1
ATOM 2126 O O . GLU A 1 272 ? 37.182 -8.958 -36.781 1.00 82.50 272 GLU A O 1
ATOM 2131 N N . LEU A 1 273 ? 35.482 -8.240 -35.518 1.00 82.75 273 LEU A N 1
ATOM 2132 C CA . LEU A 1 273 ? 36.147 -6.993 -35.125 1.00 82.75 273 LEU A CA 1
ATOM 2133 C C . LEU A 1 273 ? 37.422 -7.245 -34.311 1.00 82.75 273 LEU A C 1
ATOM 2135 O O . LEU A 1 273 ? 38.419 -6.550 -34.521 1.00 82.75 273 LEU A O 1
ATOM 2139 N N . ALA A 1 274 ? 37.411 -8.248 -33.430 1.00 82.00 274 ALA A N 1
ATOM 2140 C CA . ALA A 1 274 ? 38.578 -8.640 -32.647 1.00 82.00 274 ALA A CA 1
ATOM 2141 C C . ALA A 1 274 ? 39.707 -9.187 -33.536 1.00 82.00 274 ALA A C 1
ATOM 2143 O O . ALA A 1 274 ? 40.867 -8.820 -33.342 1.00 82.00 274 ALA A O 1
ATOM 2144 N N . ILE A 1 275 ? 39.374 -9.988 -34.555 1.00 85.62 275 ILE A N 1
ATOM 2145 C CA . ILE A 1 275 ? 40.332 -10.484 -35.559 1.00 85.62 275 ILE A CA 1
ATOM 2146 C C . ILE A 1 275 ? 40.961 -9.319 -36.338 1.00 85.62 275 ILE A C 1
ATOM 2148 O O . ILE A 1 275 ? 42.162 -9.323 -36.607 1.00 85.62 275 ILE A O 1
ATOM 2152 N N . HIS A 1 276 ? 40.175 -8.289 -36.653 1.00 82.19 276 HIS A N 1
ATOM 2153 C CA . HIS A 1 276 ? 40.648 -7.080 -37.331 1.00 82.19 276 HIS A CA 1
ATOM 2154 C C . HIS A 1 276 ? 41.324 -6.052 -36.402 1.00 82.19 276 HIS A C 1
ATOM 2156 O O . HIS A 1 276 ? 41.689 -4.967 -36.858 1.00 82.19 276 HIS A O 1
ATOM 2162 N N . GLY A 1 277 ? 41.514 -6.366 -35.113 1.00 82.50 277 GLY A N 1
ATOM 2163 C CA . GLY A 1 277 ? 42.163 -5.480 -34.139 1.00 82.50 277 GLY A CA 1
ATOM 2164 C C . GLY A 1 277 ? 41.370 -4.207 -33.817 1.00 82.50 277 GLY A C 1
ATOM 2165 O O . GLY A 1 277 ? 41.933 -3.238 -33.305 1.00 82.50 277 GLY A O 1
ATOM 2166 N N . LEU A 1 278 ? 40.072 -4.182 -34.130 1.00 82.31 278 LEU A N 1
ATOM 2167 C CA . LEU A 1 278 ? 39.182 -3.054 -33.870 1.00 82.31 278 LEU A CA 1
ATOM 2168 C C . LEU A 1 278 ? 38.582 -3.155 -32.459 1.00 82.31 278 LEU A C 1
ATOM 2170 O O . LEU A 1 278 ? 38.230 -4.242 -32.001 1.00 82.31 278 LEU A O 1
ATOM 2174 N N . PRO A 1 279 ? 38.417 -2.025 -31.749 1.00 83.06 279 PRO A N 1
ATOM 2175 C CA . PRO A 1 279 ? 37.803 -2.034 -30.430 1.00 83.06 279 PRO A CA 1
ATOM 2176 C C . PRO A 1 279 ? 36.297 -2.312 -30.525 1.00 83.06 279 PRO A C 1
ATOM 2178 O O . PRO A 1 279 ? 35.635 -1.885 -31.469 1.00 83.06 279 PRO A O 1
ATOM 2181 N N . VAL A 1 280 ? 35.720 -2.910 -29.478 1.00 80.19 280 VAL A N 1
ATOM 2182 C CA . VAL A 1 280 ? 34.268 -3.182 -29.352 1.00 80.19 280 VAL A CA 1
ATOM 2183 C C . VAL A 1 280 ? 33.415 -1.917 -29.551 1.00 80.19 280 VAL A C 1
ATOM 2185 O O . VAL A 1 280 ? 32.311 -1.967 -30.087 1.00 80.19 280 VAL A O 1
ATOM 2188 N N . SER A 1 281 ? 33.961 -0.743 -29.218 1.00 81.75 281 SER A N 1
ATOM 2189 C CA . SER A 1 281 ? 33.322 0.559 -29.456 1.00 81.75 281 SER A CA 1
ATOM 2190 C C . SER A 1 281 ? 33.067 0.885 -30.937 1.00 81.75 281 SER A C 1
ATOM 2192 O O . SER A 1 281 ? 32.353 1.846 -31.229 1.00 81.75 281 SER A O 1
ATOM 2194 N N . ALA A 1 282 ? 33.631 0.112 -31.871 1.00 83.31 282 ALA A N 1
ATOM 2195 C CA . ALA A 1 282 ? 33.346 0.203 -33.298 1.00 83.31 282 ALA A CA 1
ATOM 2196 C C . ALA A 1 282 ? 31.975 -0.390 -33.671 1.00 83.31 282 ALA A C 1
ATOM 2198 O O . ALA A 1 282 ? 31.359 0.111 -34.614 1.00 83.31 282 ALA A O 1
ATOM 2199 N N . ALA A 1 283 ? 31.479 -1.391 -32.932 1.00 84.06 283 ALA A N 1
ATOM 2200 C CA . ALA A 1 283 ? 30.152 -1.991 -33.127 1.00 84.06 283 ALA A CA 1
ATOM 2201 C C . ALA A 1 283 ? 29.022 -1.182 -32.470 1.00 84.06 283 ALA A C 1
ATOM 2203 O O . ALA A 1 283 ? 27.863 -1.280 -32.868 1.00 84.06 283 ALA A O 1
ATOM 2204 N N . VAL A 1 284 ? 29.367 -0.370 -31.470 1.00 87.31 284 VAL A N 1
ATOM 2205 C CA . VAL A 1 284 ? 28.420 0.399 -30.658 1.00 87.31 284 VAL A CA 1
ATOM 2206 C C . VAL A 1 284 ? 27.993 1.686 -31.363 1.00 87.31 284 VAL A C 1
ATOM 2208 O O . VAL A 1 284 ? 28.811 2.406 -31.952 1.00 87.31 284 VAL A O 1
ATOM 2211 N N . ASN A 1 285 ? 26.705 2.017 -31.269 1.00 87.38 285 ASN A N 1
ATOM 2212 C CA . ASN A 1 285 ? 26.173 3.276 -31.762 1.00 87.38 285 ASN A CA 1
ATOM 2213 C C . ASN A 1 285 ? 26.435 4.416 -30.760 1.00 87.38 285 ASN A C 1
ATOM 2215 O O . ASN A 1 285 ? 25.686 4.645 -29.810 1.00 87.38 285 ASN A O 1
ATOM 2219 N N . LYS A 1 286 ? 27.507 5.182 -30.994 1.00 85.12 286 LYS A N 1
ATOM 2220 C CA . LYS A 1 286 ? 27.900 6.321 -30.142 1.00 85.12 286 LYS A CA 1
ATOM 2221 C C . LYS A 1 286 ? 26.868 7.453 -30.094 1.00 85.12 286 LYS A C 1
ATOM 2223 O O . LYS A 1 286 ? 26.966 8.294 -29.211 1.00 85.12 286 LYS A O 1
ATOM 2228 N N . ALA A 1 287 ? 25.903 7.497 -31.015 1.00 85.31 287 ALA A N 1
ATOM 2229 C CA . ALA A 1 287 ? 24.859 8.518 -30.992 1.00 85.31 287 ALA A CA 1
ATOM 2230 C C . ALA A 1 287 ? 23.856 8.307 -29.844 1.00 85.31 287 ALA A C 1
ATOM 2232 O O . ALA A 1 287 ? 23.219 9.266 -29.417 1.00 85.31 287 ALA A O 1
ATOM 2233 N N . TRP A 1 288 ? 23.697 7.069 -29.360 1.00 82.75 288 TRP A N 1
ATOM 2234 C CA . TRP A 1 288 ? 22.680 6.725 -28.359 1.00 82.75 288 TRP A CA 1
ATOM 2235 C C . TRP A 1 288 ? 23.229 6.698 -26.927 1.00 82.75 288 TRP A C 1
ATOM 2237 O O . TRP A 1 288 ? 22.469 6.864 -25.976 1.00 82.75 288 TRP A O 1
ATOM 2247 N N . ILE A 1 289 ? 24.547 6.553 -26.755 1.00 88.12 289 ILE A N 1
ATOM 2248 C CA . ILE A 1 289 ? 25.201 6.582 -25.441 1.00 88.12 289 ILE A CA 1
ATOM 2249 C C . ILE A 1 289 ? 25.659 8.008 -25.135 1.00 88.12 289 ILE A C 1
ATOM 2251 O O . ILE A 1 289 ? 26.554 8.543 -25.787 1.00 88.12 289 ILE A O 1
ATOM 2255 N N . THR A 1 290 ? 25.071 8.613 -24.104 1.00 90.12 290 THR A N 1
ATOM 2256 C CA . THR A 1 290 ? 25.427 9.957 -23.624 1.00 90.12 290 THR A CA 1
ATOM 2257 C C . THR A 1 290 ? 25.811 9.920 -22.142 1.00 90.12 290 THR A C 1
ATOM 2259 O O . THR A 1 290 ? 25.633 8.908 -21.472 1.00 90.12 290 THR A O 1
ATOM 2262 N N . CYS A 1 291 ? 26.333 11.024 -21.602 1.00 93.19 291 CYS A N 1
ATOM 2263 C CA . CYS A 1 291 ? 26.616 11.163 -20.167 1.00 93.19 291 CYS A CA 1
ATOM 2264 C C . CYS A 1 291 ? 25.368 11.472 -19.315 1.00 93.19 291 CYS A C 1
ATOM 2266 O O . CYS A 1 291 ? 25.493 11.772 -18.126 1.00 93.19 291 CYS A O 1
ATOM 2268 N N . LEU A 1 292 ? 24.173 11.441 -19.911 1.00 93.62 292 LEU A N 1
ATOM 2269 C CA . LEU A 1 292 ? 22.918 11.708 -19.220 1.00 93.62 292 LEU A CA 1
ATOM 2270 C C . LEU A 1 292 ? 22.455 10.460 -18.467 1.00 93.62 292 LEU A C 1
ATOM 2272 O O . LEU A 1 292 ? 22.406 9.367 -19.023 1.00 93.62 292 LEU A O 1
ATOM 2276 N N . VAL A 1 293 ? 22.076 10.643 -17.203 1.00 93.19 293 VAL A N 1
ATOM 2277 C CA . VAL A 1 293 ? 21.512 9.582 -16.363 1.00 93.19 293 VAL A CA 1
ATOM 2278 C C . VAL A 1 293 ? 20.009 9.802 -16.242 1.00 93.19 293 VAL A C 1
ATOM 2280 O O . VAL A 1 293 ? 19.560 10.819 -15.701 1.00 93.19 293 VAL A O 1
ATOM 2283 N N . GLU A 1 294 ? 19.222 8.855 -16.750 1.00 89.62 294 GLU A N 1
ATOM 2284 C CA . GLU A 1 294 ? 17.770 8.894 -16.604 1.00 89.62 294 GLU A CA 1
ATOM 2285 C C . GLU A 1 294 ? 17.344 8.556 -15.171 1.00 89.62 294 GLU A C 1
ATOM 2287 O O . GLU A 1 294 ? 17.910 7.691 -14.504 1.00 89.62 294 GLU A O 1
ATOM 2292 N N . HIS A 1 295 ? 16.317 9.251 -14.688 1.00 94.88 295 HIS A N 1
ATOM 2293 C CA . HIS A 1 295 ? 15.647 8.896 -13.445 1.00 94.88 295 HIS A CA 1
ATOM 2294 C C . HIS A 1 295 ? 14.335 8.202 -13.821 1.00 94.88 295 HIS A C 1
ATOM 2296 O O . HIS A 1 295 ? 13.465 8.865 -14.394 1.00 94.88 295 HIS A O 1
ATOM 2302 N N . PRO A 1 296 ? 14.168 6.900 -13.526 1.00 95.25 296 PRO A N 1
ATOM 2303 C CA . PRO A 1 296 ? 12.990 6.158 -13.950 1.00 95.25 296 PRO A CA 1
ATOM 2304 C C . PRO A 1 296 ? 11.710 6.751 -13.353 1.00 95.25 296 PRO A C 1
ATOM 2306 O O . PRO A 1 296 ? 11.718 7.401 -12.300 1.00 95.25 296 PRO A O 1
ATOM 2309 N N . VAL A 1 297 ? 10.586 6.504 -14.028 1.00 92.50 297 VAL A N 1
ATOM 2310 C CA . VAL A 1 297 ? 9.279 7.021 -13.610 1.00 92.50 297 VAL A CA 1
ATOM 2311 C C . VAL A 1 297 ? 8.945 6.523 -12.202 1.00 92.50 297 VAL A C 1
ATOM 2313 O O . VAL A 1 297 ? 8.872 5.323 -11.941 1.00 92.50 297 VAL A O 1
ATOM 2316 N N . LYS A 1 298 ? 8.710 7.463 -11.282 1.00 92.75 298 LYS A N 1
ATOM 2317 C CA . LYS A 1 298 ? 8.344 7.157 -9.896 1.00 92.75 298 LYS A CA 1
ATOM 2318 C C . LYS A 1 298 ? 6.910 6.629 -9.847 1.00 92.75 298 LYS A C 1
ATOM 2320 O O . LYS A 1 298 ? 5.957 7.391 -10.001 1.00 92.75 298 LYS A O 1
ATOM 2325 N N . LEU A 1 299 ? 6.759 5.327 -9.620 1.00 89.38 299 LEU A N 1
ATOM 2326 C CA . LEU A 1 299 ? 5.459 4.702 -9.382 1.00 89.38 299 LEU A 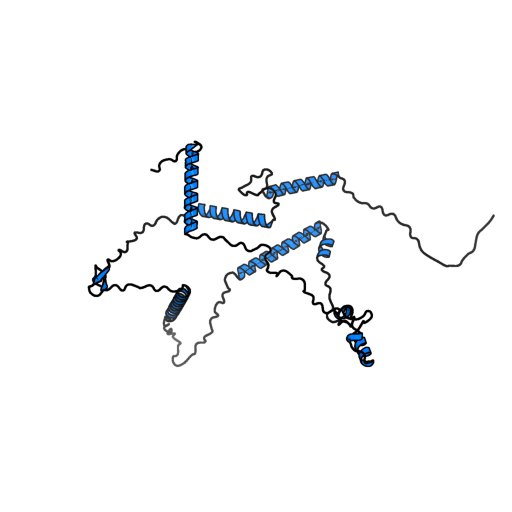CA 1
ATOM 2327 C C . LEU A 1 299 ? 5.020 4.911 -7.929 1.00 89.38 299 LEU A C 1
ATOM 2329 O O . LEU A 1 299 ? 5.843 4.946 -7.013 1.00 89.38 299 LEU A O 1
ATOM 2333 N N . LYS A 1 300 ? 3.707 5.034 -7.712 1.00 87.75 300 LYS A N 1
ATOM 2334 C CA . LYS A 1 300 ? 3.142 5.051 -6.357 1.00 87.75 300 LYS A CA 1
ATOM 2335 C C . LYS A 1 300 ? 3.316 3.670 -5.715 1.00 87.75 300 LYS A C 1
ATOM 2337 O O . LYS A 1 300 ? 3.155 2.666 -6.416 1.00 87.75 300 LYS A O 1
ATOM 2342 N N . PRO A 1 301 ? 3.627 3.588 -4.411 1.00 89.19 301 PRO A N 1
ATOM 2343 C CA . PRO A 1 301 ? 3.725 2.306 -3.735 1.00 89.19 301 PRO A CA 1
ATOM 2344 C C . PRO A 1 301 ? 2.366 1.582 -3.789 1.00 89.19 301 PRO A C 1
ATOM 2346 O O . PRO A 1 301 ? 1.330 2.228 -3.629 1.00 89.19 301 PRO A O 1
ATOM 2349 N N . PRO A 1 302 ? 2.333 0.246 -3.943 1.00 85.50 302 PRO A N 1
ATOM 2350 C CA . PRO A 1 302 ? 1.074 -0.510 -3.979 1.00 85.50 302 PRO A CA 1
ATOM 2351 C C . PRO A 1 302 ? 0.207 -0.351 -2.717 1.00 85.50 302 PRO A C 1
ATOM 2353 O O . PRO A 1 302 ? -0.991 -0.616 -2.748 1.00 85.50 302 PRO A O 1
ATOM 2356 N N . THR A 1 303 ? 0.821 0.059 -1.604 1.00 80.62 303 THR A N 1
ATOM 2357 C CA . THR A 1 303 ? 0.192 0.241 -0.288 1.00 80.62 303 THR A CA 1
ATOM 2358 C C . THR A 1 303 ? -0.429 1.628 -0.100 1.00 80.62 303 THR A C 1
ATOM 2360 O O . THR A 1 303 ? -1.141 1.831 0.884 1.00 80.62 303 THR A O 1
ATOM 2363 N N . ASP A 1 304 ? -0.178 2.587 -1.001 1.00 81.75 304 ASP A N 1
ATOM 2364 C CA . ASP A 1 304 ? -0.775 3.918 -0.880 1.00 81.75 304 ASP A CA 1
ATOM 2365 C C . ASP A 1 304 ? -2.294 3.808 -1.008 1.00 81.75 304 ASP A C 1
ATOM 2367 O O . ASP A 1 304 ? -2.855 3.499 -2.063 1.00 81.75 304 ASP A O 1
ATOM 2371 N N . LEU A 1 305 ? -2.975 4.051 0.110 1.00 75.56 305 LEU A N 1
ATOM 2372 C CA . LEU A 1 305 ? -4.423 4.100 0.144 1.00 75.56 305 LEU A CA 1
ATOM 2373 C C . LEU A 1 305 ? -4.879 5.262 -0.741 1.00 75.56 305 LEU A C 1
ATOM 2375 O O . LEU A 1 305 ? -4.426 6.394 -0.590 1.00 75.56 305 LEU A O 1
ATOM 2379 N N . SER A 1 306 ? -5.839 5.003 -1.633 1.00 76.81 306 SER A N 1
ATOM 2380 C CA . SER A 1 306 ? -6.438 6.043 -2.486 1.00 76.81 306 SER A CA 1
ATOM 2381 C C . SER A 1 306 ? -7.035 7.209 -1.686 1.00 76.81 306 SER A C 1
ATOM 2383 O O . SER A 1 306 ? -7.259 8.278 -2.253 1.00 76.81 306 SER A O 1
ATOM 2385 N N . LYS A 1 307 ? -7.335 6.998 -0.400 1.00 81.44 307 LYS A N 1
ATOM 2386 C CA . LYS A 1 307 ? -7.812 8.024 0.523 1.00 81.44 307 LYS A CA 1
ATOM 2387 C C . LYS A 1 307 ? -6.781 8.194 1.638 1.00 81.44 307 LYS A C 1
ATOM 2389 O O . LYS A 1 307 ? -6.322 7.177 2.165 1.00 81.44 307 LYS A O 1
ATOM 2394 N N . PRO A 1 308 ? -6.441 9.437 2.022 1.00 82.31 308 PRO A N 1
ATOM 2395 C CA . PRO A 1 308 ? -5.584 9.658 3.176 1.00 82.31 308 PRO A CA 1
ATOM 2396 C C . PRO A 1 308 ? -6.227 9.026 4.422 1.00 82.31 308 PRO A C 1
ATOM 2398 O O . PRO A 1 308 ? -7.458 9.003 4.525 1.00 82.31 308 PRO A O 1
ATOM 2401 N N . PRO A 1 309 ? -5.431 8.495 5.365 1.00 84.00 309 PRO A N 1
ATOM 2402 C CA . PRO A 1 309 ? -5.972 7.912 6.584 1.00 84.00 309 PRO A CA 1
ATOM 2403 C C . PRO A 1 309 ? -6.727 8.979 7.388 1.00 84.00 309 PRO A C 1
ATOM 2405 O O . PRO A 1 309 ? -6.181 10.033 7.712 1.00 84.00 309 PRO A O 1
ATOM 2408 N N . GLU A 1 310 ? -7.987 8.703 7.721 1.00 87.25 310 GLU A N 1
ATOM 2409 C CA . GLU A 1 310 ? -8.790 9.582 8.571 1.00 87.25 310 GLU A CA 1
ATOM 2410 C C . GLU A 1 310 ? -8.260 9.527 10.010 1.00 87.25 310 GLU A C 1
ATOM 2412 O O . GLU A 1 310 ? -8.319 8.490 10.674 1.00 87.25 310 GLU A O 1
ATOM 2417 N N . ILE A 1 311 ? -7.725 10.647 10.501 1.00 89.88 311 ILE A N 1
ATOM 2418 C CA . ILE A 1 311 ? -7.244 10.759 11.881 1.00 89.88 311 ILE A CA 1
ATOM 2419 C C . ILE A 1 311 ? -8.445 11.098 12.777 1.00 89.88 311 ILE A C 1
ATOM 2421 O O . ILE A 1 311 ? -9.008 12.189 12.644 1.00 89.88 311 ILE A O 1
ATOM 2425 N N . PRO A 1 312 ? -8.860 10.216 13.708 1.00 90.12 312 PRO A N 1
ATOM 2426 C CA . PRO A 1 312 ? -9.983 10.511 14.588 1.00 90.12 312 PRO A CA 1
ATOM 2427 C C . PRO A 1 312 ? -9.619 11.641 15.557 1.00 90.12 312 PRO A C 1
ATOM 2429 O O . PRO A 1 312 ? -8.653 11.541 16.316 1.00 90.12 312 PRO A O 1
ATOM 2432 N N . LEU A 1 313 ? -10.423 12.707 15.577 1.00 91.94 313 LEU A N 1
ATOM 2433 C CA . LEU A 1 313 ? -10.233 13.817 16.508 1.00 91.94 313 LEU A CA 1
ATOM 2434 C C . LEU A 1 313 ? -10.686 13.413 17.918 1.00 91.94 313 LEU A C 1
ATOM 2436 O O . LEU A 1 313 ? -11.877 13.260 18.199 1.00 91.94 313 LEU A O 1
ATOM 2440 N N . LEU A 1 314 ? -9.728 13.253 18.828 1.00 94.75 314 LEU A N 1
ATOM 2441 C CA . LEU A 1 314 ? -9.996 12.890 20.215 1.00 94.75 314 LEU A CA 1
ATOM 2442 C C . LEU A 1 314 ? -10.029 14.137 21.100 1.00 94.75 314 LEU A C 1
ATOM 2444 O O . LEU A 1 314 ? -9.036 14.838 21.243 1.00 94.75 314 LEU A O 1
ATOM 2448 N N . LEU A 1 315 ? -11.167 14.371 21.756 1.00 95.94 315 LEU A N 1
ATOM 2449 C CA . LEU A 1 315 ? -11.303 15.439 22.747 1.00 95.94 315 LEU A CA 1
ATOM 2450 C C . LEU A 1 315 ? -10.799 14.991 24.119 1.00 95.94 315 LEU A C 1
ATOM 2452 O O . LEU A 1 315 ? -11.133 13.895 24.599 1.00 95.94 315 LEU A O 1
ATOM 2456 N N . THR A 1 316 ? -10.102 15.892 24.807 1.00 97.19 316 THR A N 1
ATOM 2457 C CA . THR A 1 316 ? -9.740 15.719 26.214 1.00 97.19 316 THR A CA 1
ATOM 2458 C C . THR A 1 316 ? -10.988 15.666 27.100 1.00 97.19 316 THR A C 1
ATOM 2460 O O . THR A 1 316 ? -12.088 16.104 26.743 1.00 97.19 316 THR A O 1
ATOM 2463 N N . LYS A 1 317 ? -10.839 15.155 28.330 1.00 97.56 317 LYS A N 1
ATOM 2464 C CA . LYS A 1 317 ? -11.950 15.111 29.299 1.00 97.56 317 LYS A CA 1
ATOM 2465 C C . LYS A 1 317 ? -12.502 16.509 29.616 1.00 97.56 317 LYS A C 1
ATOM 2467 O O . LYS A 1 317 ? -13.708 16.646 29.822 1.00 97.56 317 LYS A O 1
ATOM 2472 N N . LYS A 1 318 ? -11.640 17.536 29.651 1.00 97.75 318 LYS A N 1
ATOM 2473 C CA . LYS A 1 318 ? -12.031 18.928 29.929 1.00 97.75 318 LYS A CA 1
ATOM 2474 C C . LYS A 1 318 ? -12.843 19.512 28.772 1.00 97.75 318 LYS A C 1
ATOM 2476 O O . LYS A 1 318 ? -13.923 20.044 29.016 1.00 97.75 318 LYS A O 1
ATOM 2481 N N . GLU A 1 319 ? -12.392 19.331 27.535 1.00 97.25 319 GLU A N 1
ATOM 2482 C CA . GLU A 1 319 ? -13.106 19.787 26.332 1.00 97.25 319 GLU A CA 1
ATOM 2483 C C . GLU A 1 319 ? -14.444 19.077 26.168 1.00 97.25 319 GLU A C 1
ATOM 2485 O O . GLU A 1 319 ? -15.466 19.726 25.971 1.00 97.25 319 GLU A O 1
ATOM 2490 N N . ARG A 1 320 ? -14.480 17.756 26.374 1.00 97.62 320 ARG A N 1
ATOM 2491 C CA . ARG A 1 320 ? -15.733 16.993 26.344 1.00 97.62 320 ARG A CA 1
ATOM 2492 C C . ARG A 1 320 ? -16.725 17.500 27.390 1.00 97.62 320 ARG A C 1
ATOM 2494 O O . ARG A 1 320 ? -17.917 17.604 27.112 1.00 97.62 320 ARG A O 1
ATOM 2501 N N . LYS A 1 321 ? -16.248 17.836 28.596 1.00 98.06 321 LYS A N 1
ATOM 2502 C CA . LYS A 1 321 ? -17.081 18.428 29.654 1.00 98.06 321 LYS A CA 1
ATOM 2503 C C . LYS A 1 321 ? -17.556 19.832 29.268 1.00 98.06 321 LYS A C 1
ATOM 2505 O O . LYS A 1 321 ? -18.711 20.146 29.541 1.00 98.06 321 LYS A O 1
ATOM 2510 N N . LYS A 1 322 ? -16.708 20.645 28.630 1.00 98.19 322 LYS A N 1
ATOM 2511 C CA . LYS A 1 322 ? -17.051 21.990 28.142 1.00 98.19 322 LYS A CA 1
ATOM 2512 C C . LYS A 1 322 ? -18.125 21.929 27.054 1.00 98.19 322 LYS A C 1
ATOM 2514 O O . LYS A 1 322 ? -19.187 22.509 27.251 1.00 98.19 322 LYS A O 1
ATOM 2519 N N . LEU A 1 323 ? -17.913 21.132 26.007 1.00 97.81 323 LEU A N 1
ATOM 2520 C CA . LEU A 1 323 ? -18.875 20.917 24.922 1.00 97.81 323 LEU A CA 1
ATOM 2521 C C . LEU A 1 323 ? -20.227 20.434 25.462 1.00 97.81 323 LEU A C 1
ATOM 2523 O O . LEU A 1 323 ? -21.277 20.968 25.130 1.00 97.81 323 LEU A O 1
ATOM 2527 N N . ARG A 1 324 ? -20.214 19.466 26.387 1.00 97.88 324 ARG A N 1
ATOM 2528 C CA . ARG A 1 324 ? -21.451 18.935 26.973 1.00 97.88 324 ARG A CA 1
ATOM 2529 C C . ARG A 1 324 ? -22.204 19.968 27.817 1.00 97.88 324 ARG A C 1
ATOM 2531 O O . ARG A 1 324 ? -23.429 19.912 27.873 1.00 97.88 324 ARG A O 1
ATOM 2538 N N . ARG A 1 325 ? -21.501 20.878 28.502 1.00 97.94 325 ARG A N 1
ATOM 2539 C CA . ARG A 1 325 ? -22.126 21.988 29.243 1.00 97.94 325 ARG A CA 1
ATOM 2540 C C . ARG A 1 325 ? -22.726 23.013 28.285 1.00 97.94 325 ARG A C 1
ATOM 2542 O O . ARG A 1 325 ? -23.869 23.393 28.496 1.00 97.94 325 ARG A O 1
ATOM 2549 N N . GLN A 1 326 ? -21.990 23.382 27.239 1.00 98.00 326 GLN A N 1
ATOM 2550 C CA . GLN A 1 326 ? -22.439 24.338 26.229 1.00 98.00 326 GLN A CA 1
ATOM 2551 C C . GLN A 1 326 ? -23.691 23.834 25.503 1.00 98.00 326 GLN A C 1
ATOM 2553 O O . GLN A 1 326 ? -24.711 24.509 25.548 1.00 98.00 326 GLN A O 1
ATOM 2558 N N . ASN A 1 327 ? -23.681 22.595 24.996 1.00 98.12 327 ASN A N 1
ATOM 2559 C CA . ASN A 1 327 ? -24.850 22.013 24.324 1.00 98.12 327 ASN A CA 1
ATOM 2560 C C . ASN A 1 327 ? -26.069 21.905 25.255 1.00 98.12 327 ASN A C 1
ATOM 2562 O O . ASN A 1 327 ? -27.203 22.054 24.816 1.00 98.12 327 ASN A O 1
ATOM 2566 N N . ARG A 1 328 ? -25.867 21.635 26.556 1.00 98.06 328 ARG A N 1
ATOM 2567 C CA . ARG A 1 328 ? -26.971 21.618 27.534 1.00 98.06 328 ARG A CA 1
ATOM 2568 C C . ARG A 1 328 ? -27.532 23.012 27.784 1.00 98.06 328 ARG A C 1
ATOM 2570 O O . ARG A 1 328 ? -28.745 23.153 27.884 1.00 98.06 328 ARG A O 1
ATOM 2577 N N . GLN A 1 329 ? -26.659 24.008 27.909 1.00 98.12 329 GLN A N 1
ATOM 2578 C CA . GLN A 1 329 ? -27.053 25.394 28.126 1.00 98.12 329 GLN A CA 1
ATOM 2579 C C . GLN A 1 329 ? -27.811 25.943 26.915 1.00 98.12 329 GLN A C 1
ATOM 2581 O O . GLN A 1 329 ? -28.851 26.566 27.090 1.00 98.12 329 GLN A O 1
ATOM 2586 N N . GLU A 1 330 ? -27.327 25.658 25.708 1.00 97.88 330 GLU A N 1
ATOM 2587 C CA . GLU A 1 330 ? -27.975 26.028 24.452 1.00 97.88 330 GLU A CA 1
ATOM 2588 C C . GLU A 1 330 ? -29.331 25.339 24.300 1.00 97.88 330 GLU A C 1
ATOM 2590 O O . GLU A 1 330 ? -30.332 26.022 24.138 1.00 97.88 330 GLU A O 1
ATOM 2595 N N . ALA A 1 331 ? -29.410 24.019 24.499 1.00 97.12 331 ALA A N 1
ATOM 2596 C CA . ALA A 1 331 ? -30.682 23.300 24.434 1.00 97.12 331 ALA A CA 1
ATOM 2597 C C . ALA A 1 331 ? -31.697 23.779 25.489 1.00 97.12 331 ALA A C 1
ATOM 2599 O O . ALA A 1 331 ? -32.905 23.750 25.258 1.00 97.12 331 ALA A O 1
ATOM 2600 N N . GLN A 1 332 ? -31.236 24.193 26.673 1.00 96.12 332 GLN A N 1
ATOM 2601 C CA . GLN A 1 332 ? -32.111 24.755 27.701 1.00 96.12 332 GLN A CA 1
ATOM 2602 C C . GLN A 1 332 ? -32.574 26.169 27.335 1.00 96.12 332 GLN A C 1
ATOM 2604 O O . GLN A 1 332 ? -33.751 26.472 27.522 1.00 96.12 332 GLN A O 1
ATOM 2609 N N . ARG A 1 333 ? -31.683 27.001 26.783 1.00 97.06 333 ARG A N 1
ATOM 2610 C CA . ARG A 1 333 ? -32.017 28.338 26.279 1.00 97.06 333 ARG A CA 1
ATOM 2611 C C . ARG A 1 333 ? -33.013 28.253 25.123 1.00 97.06 333 ARG A C 1
ATOM 2613 O O . ARG A 1 333 ? -34.049 28.895 25.191 1.00 97.06 333 ARG A O 1
ATOM 2620 N N . GLU A 1 334 ? -32.769 27.381 24.149 1.00 96.12 334 GLU A N 1
ATOM 2621 C CA . GLU A 1 334 ? -33.666 27.143 23.013 1.00 96.12 334 GLU A CA 1
ATOM 2622 C C . GLU A 1 334 ? -35.058 26.690 23.486 1.00 96.12 334 GLU A C 1
ATOM 2624 O O . GLU A 1 334 ? -36.077 27.180 23.006 1.00 96.12 334 GLU A O 1
ATOM 2629 N N . LYS A 1 335 ? -35.132 25.793 24.481 1.00 94.81 335 LYS A N 1
ATOM 2630 C CA . LYS A 1 335 ? -36.415 25.397 25.087 1.00 94.81 335 LYS A CA 1
ATOM 2631 C C . LYS A 1 335 ? -37.120 26.568 25.768 1.00 94.81 335 LYS A C 1
ATOM 2633 O O . LYS A 1 335 ? -38.326 26.712 25.607 1.00 94.81 335 LYS A O 1
ATOM 2638 N N . GLN A 1 336 ? -36.395 27.393 26.521 1.00 95.06 336 GLN A N 1
ATOM 2639 C CA . GLN A 1 336 ? -36.966 28.574 27.176 1.00 95.06 336 GLN A CA 1
ATOM 2640 C C . GLN A 1 336 ? -37.468 29.601 26.157 1.00 95.06 336 GLN A C 1
ATOM 2642 O O . GLN A 1 336 ? -38.555 30.141 26.333 1.00 95.06 336 GLN A O 1
ATOM 2647 N N . GLU A 1 337 ? -36.720 29.839 25.081 1.00 96.19 337 GLU A N 1
ATOM 2648 C CA . GLU A 1 337 ? -37.118 30.726 23.986 1.00 96.19 337 GLU A CA 1
ATOM 2649 C C . GLU A 1 337 ? -38.362 30.197 23.264 1.00 96.19 337 GLU A C 1
ATOM 2651 O O . GLU A 1 337 ? -39.304 30.957 23.051 1.00 96.19 337 GLU A O 1
ATOM 2656 N N . LYS A 1 338 ? -38.440 28.887 22.991 1.00 96.38 338 LYS A N 1
ATOM 2657 C CA . LYS A 1 338 ? -39.647 28.257 22.425 1.00 96.38 338 LYS A CA 1
ATOM 2658 C C . LYS A 1 338 ? -40.871 28.410 23.326 1.00 96.38 338 LYS A C 1
ATOM 2660 O O . LYS A 1 338 ? -41.957 28.667 22.817 1.00 96.38 338 LYS A O 1
ATOM 2665 N N . VAL A 1 339 ? -40.706 28.290 24.644 1.00 95.06 339 VAL A N 1
ATOM 2666 C CA . VAL A 1 339 ? -41.794 28.540 25.604 1.00 95.06 339 VAL A CA 1
ATOM 2667 C C . VAL A 1 339 ? -42.173 30.022 25.631 1.00 95.06 339 VAL A C 1
ATOM 2669 O O . VAL A 1 339 ? -43.353 30.350 25.611 1.00 95.06 339 VAL A O 1
ATOM 2672 N N . ARG A 1 340 ? -41.190 30.931 25.608 1.00 94.56 340 ARG A N 1
ATOM 2673 C CA . ARG A 1 340 ? -41.416 32.387 25.595 1.00 94.56 340 ARG A CA 1
ATOM 2674 C C . ARG A 1 340 ? -42.163 32.852 24.346 1.00 94.56 340 ARG A C 1
ATOM 2676 O O . ARG A 1 340 ? -42.976 33.763 24.433 1.00 94.56 340 ARG A O 1
ATOM 2683 N N . LEU A 1 341 ? -41.887 32.223 23.207 1.00 95.81 341 LEU A N 1
ATOM 2684 C CA . LEU A 1 341 ? -42.584 32.457 21.944 1.00 95.81 341 LEU A CA 1
ATOM 2685 C C . LEU A 1 341 ? -43.951 31.750 21.871 1.00 95.81 341 LEU A C 1
ATOM 2687 O O . LEU A 1 341 ? -44.677 31.944 20.904 1.00 95.81 341 LEU A O 1
ATOM 2691 N N . GLY A 1 342 ? -44.302 30.921 22.860 1.00 92.50 342 GLY A N 1
ATOM 2692 C CA . GLY A 1 342 ? -45.558 30.168 22.885 1.00 92.50 342 GLY A CA 1
ATOM 2693 C C . GLY A 1 342 ? -45.598 28.952 21.952 1.00 92.50 342 GLY A C 1
ATOM 2694 O O . GLY A 1 342 ? -46.659 28.366 21.771 1.00 92.50 342 GLY A O 1
ATOM 2695 N N . LEU A 1 343 ? -44.461 28.539 21.374 1.00 90.94 343 LEU A N 1
ATOM 2696 C CA . LEU A 1 343 ? -44.369 27.354 20.506 1.00 90.94 343 LEU A CA 1
ATOM 2697 C C . LEU A 1 343 ? -44.353 26.038 21.299 1.00 90.94 343 LEU A C 1
ATOM 2699 O O . LEU A 1 343 ? -44.597 24.974 20.734 1.00 90.94 343 LEU A O 1
ATOM 2703 N N . MET A 1 344 ? -44.029 26.088 22.593 1.00 90.12 344 MET A N 1
ATOM 2704 C CA . MET A 1 344 ? -44.080 24.934 23.490 1.00 90.12 344 MET A CA 1
ATOM 2705 C C . MET A 1 344 ? -44.745 25.310 24.819 1.00 90.12 344 MET A C 1
ATOM 2707 O O . MET A 1 344 ? -44.422 26.362 25.372 1.00 90.12 344 MET A O 1
ATOM 2711 N N . PRO A 1 345 ? -45.620 24.455 25.377 1.00 88.69 345 PRO A N 1
ATOM 2712 C CA . PRO A 1 345 ? -46.152 24.666 26.717 1.00 88.69 345 PRO A CA 1
ATOM 2713 C C . PRO A 1 345 ? -45.050 24.490 27.784 1.00 88.69 345 PRO A C 1
ATOM 2715 O O . PRO A 1 345 ? -44.118 23.698 27.582 1.00 88.69 345 PRO A O 1
ATOM 2718 N N . PRO A 1 346 ? -45.125 25.209 28.923 1.00 89.19 346 PRO A N 1
ATOM 2719 C CA . PRO A 1 346 ? -44.192 25.036 30.033 1.00 89.19 346 PRO A CA 1
ATOM 2720 C C . PRO A 1 346 ? -44.177 23.589 30.553 1.00 89.19 346 PRO A C 1
ATOM 2722 O O . PRO A 1 346 ? -45.233 22.959 30.627 1.00 89.19 346 PRO A O 1
ATOM 2725 N N . PRO A 1 347 ? -43.004 23.044 30.926 1.00 88.62 347 PRO A N 1
ATOM 2726 C CA . PRO A 1 347 ? -42.922 21.689 31.457 1.00 88.62 347 PRO A CA 1
ATOM 2727 C C . PRO A 1 347 ? -43.643 21.579 32.808 1.00 88.62 347 PRO A C 1
ATOM 2729 O O . PRO A 1 347 ? -43.507 22.454 33.663 1.00 88.62 347 PRO A O 1
ATOM 2732 N N . GLU A 1 348 ? -44.368 20.478 33.009 1.00 88.69 348 GLU A N 1
ATOM 2733 C CA . GLU A 1 348 ? -45.091 20.207 34.255 1.00 88.69 348 GLU A CA 1
ATOM 2734 C C . GLU A 1 348 ? -44.139 19.973 35.445 1.00 88.69 348 GLU A C 1
ATOM 2736 O O . GLU A 1 348 ? -43.051 19.403 35.274 1.00 88.69 348 GLU A O 1
ATOM 2741 N N . PRO A 1 349 ? -44.527 20.388 36.669 1.00 89.69 349 PRO A N 1
ATOM 2742 C CA . PRO A 1 349 ? -43.733 20.144 37.863 1.00 89.69 349 PRO A CA 1
ATOM 2743 C C . PRO A 1 349 ? -43.686 18.648 38.169 1.00 89.69 349 PRO A C 1
ATOM 2745 O O . PRO A 1 349 ? -44.708 17.966 38.250 1.00 89.69 349 PRO A O 1
ATOM 2748 N N . LYS A 1 350 ? -42.475 18.135 38.377 1.00 85.00 350 LYS A N 1
ATOM 2749 C CA . LYS A 1 350 ? -42.273 16.743 38.771 1.00 85.00 350 LYS A CA 1
ATOM 2750 C C . LYS A 1 350 ? -42.631 16.595 40.257 1.00 85.00 350 LYS A C 1
ATOM 2752 O O . LYS A 1 350 ? -41.988 17.247 41.078 1.00 85.00 350 LYS A O 1
ATOM 2757 N N . ARG A 1 351 ? -43.666 15.804 40.570 1.00 67.44 351 ARG A N 1
ATOM 2758 C CA . ARG A 1 351 ? -44.045 15.439 41.949 1.00 67.44 351 ARG A CA 1
ATOM 2759 C C . ARG A 1 351 ? -43.069 14.454 42.579 1.00 67.44 351 ARG A C 1
ATOM 2761 O O . ARG A 1 351 ? -42.450 13.672 41.817 1.00 67.44 351 ARG A O 1
#

Foldseek 3Di:
DDDDDDDDDDDDDDDDDDDDPDDDPPVDCPVVNVVVVVVVVVVVVVVVCVVVVNDPPPDDDDDDDDPDDDDDPVRVVVVVVVVVVVVVVVVVVVVCPPVVPDDPPPDPPPPPPFDWDADPVRFTAGPPPRDGDDDDDDDDDDVVVVVVVVVVVVVVVVVVVVPPDPPPDDDPDVPDDPVDPDPPPDDPDDDDDDDDPCPVVVVVVVVVVVVVVVVVVVVVVVVCVVVVVVVVVVVVPPPPPPPPVPPDDAQDDPVVVVFFDPPDRHCVVVVVCVVVVHDPVVGTDPVPDDPDDDDDDDDDPPPDDPDDDDDDDDDDPVVVVVVVVVVVVVVVVVVVVCVVVVVDPDDDDDD